Protein AF-A0A5U0UAP7-F1 (afdb_monomer)

Nearest PDB structures (foldseek):
  6tps-assembly1_B  TM=4.942E-01  e=3.749E+00  Saccharomyces cerevisiae
  4ym7-assembly5_EB  TM=3.114E-01  e=3.340E+00  Saccharomyces cerevisiae
  4ym7-assembly4_DB  TM=3.130E-01  e=3.972E+00  Saccharomyces cerevisiae
  5m5w-assembly1_B  TM=3.266E-01  e=6.683E+00  Saccharomyces cerevisiae S288C

Foldseek 3Di:
DCDPPRPDVLQDDQQADFDFQDWDWDDDDPDTDIDTDGAFADADPVHRPRWAFDWFKQFQAAFDFSLVSVVVRVVVVPQAAEDAWEFSQRHDHHGDIDIDRTPVRVQVVQQVSQCVRDVPPPKRGWGWDGARRRYIYIYTDPQVRTPDQCDPRHLNNQVVPAAEDALQQFLDAWDDPDVQKIKTKGTRGRNDTASGKHFYQDAPDPDDDDDPDPVRSRGHPDGAMWGWHDWDFFADPPDPDSSRTIIITMTGHPVDDPPD

Mean predicted aligned error: 8.74 Å

pLDDT: mean 82.27, std 16.02, range [26.44, 96.88]

Structure (mmCIF, N/CA/C/O backbone):
data_AF-A0A5U0UAP7-F1
#
_entry.id   AF-A0A5U0UAP7-F1
#
loop_
_atom_site.group_PDB
_atom_site.id
_atom_site.type_symbol
_atom_site.label_atom_id
_atom_site.label_alt_id
_atom_site.label_comp_id
_atom_site.label_asym_id
_atom_site.label_entity_id
_atom_site.label_seq_id
_atom_site.pdbx_PDB_ins_code
_atom_site.Cartn_x
_atom_site.Cartn_y
_atom_site.Cartn_z
_atom_site.occupancy
_atom_site.B_iso_or_equiv
_atom_site.auth_seq_id
_atom_site.auth_comp_id
_atom_site.auth_asym_id
_atom_site.auth_atom_id
_atom_site.pdbx_PDB_model_num
ATOM 1 N N . SER A 1 1 ? 14.120 -15.904 -26.603 1.00 45.16 1 SER A N 1
ATOM 2 C CA . SER A 1 1 ? 14.428 -15.718 -25.169 1.00 45.16 1 SER A CA 1
ATOM 3 C C . SER A 1 1 ? 13.214 -15.091 -24.496 1.00 45.16 1 SER A C 1
ATOM 5 O O . SER A 1 1 ? 12.578 -14.240 -25.103 1.00 45.16 1 SER A O 1
ATOM 7 N N . LYS A 1 2 ? 12.818 -15.529 -23.291 1.00 42.31 2 LYS A N 1
ATOM 8 C CA . LYS A 1 2 ? 11.756 -14.845 -22.527 1.00 42.31 2 LYS A CA 1
ATOM 9 C C . LYS A 1 2 ? 12.383 -13.571 -21.939 1.00 42.31 2 LYS A C 1
ATOM 11 O O . LYS A 1 2 ? 13.061 -13.661 -20.924 1.00 42.31 2 LYS A O 1
ATOM 16 N N . GLY A 1 3 ? 12.295 -12.444 -22.648 1.00 51.03 3 GLY A N 1
ATOM 17 C CA . GLY A 1 3 ? 12.919 -11.176 -22.244 1.00 51.03 3 GLY A CA 1
ATOM 18 C C . GLY A 1 3 ? 12.456 -10.686 -20.862 1.00 51.03 3 GLY A C 1
ATOM 19 O O . GLY A 1 3 ? 11.341 -10.988 -20.434 1.00 51.03 3 GLY A O 1
ATOM 20 N N . LEU A 1 4 ? 13.316 -9.939 -20.160 1.00 53.19 4 LEU A N 1
ATOM 21 C CA . LEU A 1 4 ? 12.945 -9.133 -18.984 1.00 53.19 4 LEU A CA 1
ATOM 22 C C . LEU A 1 4 ? 11.958 -8.050 -19.452 1.00 53.19 4 LEU A C 1
ATOM 24 O O . LEU A 1 4 ? 12.212 -7.500 -20.526 1.00 53.19 4 LEU A O 1
ATOM 28 N N . PRO A 1 5 ? 10.846 -7.730 -18.758 1.00 51.34 5 PRO A N 1
ATOM 29 C CA . PRO A 1 5 ? 10.372 -8.103 -17.409 1.00 51.34 5 PRO A CA 1
ATOM 30 C C . PRO A 1 5 ? 9.503 -9.380 -17.311 1.00 51.34 5 PRO A C 1
ATOM 32 O O . PRO A 1 5 ? 8.927 -9.680 -16.271 1.00 51.34 5 PRO A O 1
ATOM 35 N N . LEU A 1 6 ? 9.386 -10.176 -18.376 1.00 55.22 6 LEU A N 1
ATOM 36 C CA . LEU A 1 6 ? 8.467 -11.321 -18.423 1.00 55.22 6 LEU A CA 1
ATOM 37 C C . LEU A 1 6 ? 9.142 -12.660 -18.089 1.00 55.22 6 LEU A C 1
ATOM 39 O O . LEU A 1 6 ? 8.554 -13.710 -18.331 1.00 55.22 6 LEU A O 1
ATOM 43 N N . ALA A 1 7 ? 10.361 -12.692 -17.553 1.00 67.19 7 ALA A N 1
ATOM 44 C CA . ALA A 1 7 ? 11.070 -13.952 -17.305 1.00 67.19 7 ALA A CA 1
ATOM 45 C C . ALA A 1 7 ? 10.435 -14.794 -16.177 1.00 67.19 7 ALA A C 1
ATOM 47 O O . ALA A 1 7 ? 10.368 -16.018 -16.305 1.00 67.19 7 ALA A O 1
ATOM 48 N N . LYS A 1 8 ? 9.909 -14.147 -15.126 1.00 81.06 8 LYS A N 1
ATOM 49 C CA . LYS A 1 8 ? 9.274 -14.789 -13.964 1.00 81.06 8 LYS A CA 1
ATOM 50 C C . LYS A 1 8 ? 7.745 -14.682 -14.064 1.00 81.06 8 LYS A C 1
ATOM 52 O O . LYS A 1 8 ? 7.232 -13.569 -13.997 1.00 81.06 8 LYS A O 1
ATOM 57 N N . PRO A 1 9 ? 7.002 -15.792 -14.249 1.00 82.88 9 PRO A N 1
ATOM 58 C CA . PRO A 1 9 ? 5.541 -15.760 -14.362 1.00 82.88 9 PRO A CA 1
ATOM 59 C C . PRO A 1 9 ? 4.845 -15.085 -13.177 1.00 82.88 9 PRO A C 1
ATOM 61 O O . PRO A 1 9 ? 3.881 -14.360 -13.394 1.00 82.88 9 PRO A O 1
ATOM 64 N N . GLU A 1 10 ? 5.385 -15.261 -11.969 1.00 84.62 10 GLU A N 1
ATOM 65 C CA . GLU A 1 10 ? 4.847 -14.697 -10.721 1.00 84.62 10 GLU A CA 1
ATOM 66 C C . GLU A 1 10 ? 4.801 -13.158 -10.718 1.00 84.62 10 GLU A C 1
ATOM 68 O O . GLU A 1 10 ? 3.958 -12.568 -10.056 1.00 84.62 10 GLU A O 1
ATOM 73 N N . GLN A 1 11 ? 5.704 -12.504 -11.461 1.00 87.50 11 GLN A N 1
ATOM 74 C CA . GLN A 1 11 ? 5.853 -11.042 -11.502 1.00 87.50 11 GLN A CA 1
ATOM 75 C C . GLN A 1 11 ? 4.979 -10.376 -12.579 1.00 87.50 11 GLN A C 1
ATOM 77 O O . GLN A 1 11 ? 4.969 -9.149 -12.702 1.00 87.50 11 GLN A O 1
ATOM 82 N N . ARG A 1 12 ? 4.279 -11.176 -13.394 1.00 85.69 12 ARG A N 1
ATOM 83 C CA . ARG A 1 12 ? 3.476 -10.699 -14.525 1.00 85.69 12 ARG A CA 1
ATOM 84 C C . ARG A 1 12 ? 2.062 -10.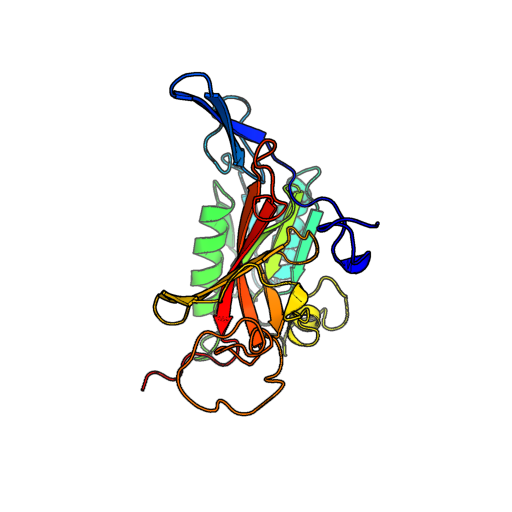343 -14.079 1.00 85.69 12 ARG A C 1
ATOM 86 O O . ARG A 1 12 ? 1.444 -11.075 -13.310 1.00 85.69 12 ARG A O 1
ATOM 93 N N . GLY A 1 13 ? 1.503 -9.297 -14.675 1.00 86.12 13 GLY A N 1
ATOM 94 C CA . GLY A 1 13 ? 0.127 -8.886 -14.423 1.00 86.12 13 GLY A CA 1
ATOM 95 C C . GLY A 1 13 ? -0.117 -7.430 -14.789 1.00 86.12 13 GLY A C 1
ATOM 96 O O . GLY A 1 13 ? 0.738 -6.764 -15.374 1.00 86.12 13 GLY A O 1
ATOM 97 N N . LEU A 1 14 ? -1.308 -6.947 -14.444 1.00 85.88 14 LEU A N 1
ATOM 98 C CA . LEU A 1 14 ? -1.649 -5.535 -14.538 1.00 85.88 14 LEU A CA 1
ATOM 99 C C . LEU A 1 14 ? -0.804 -4.757 -13.523 1.00 85.88 14 LEU A C 1
ATOM 101 O O . LEU A 1 14 ? -0.976 -4.936 -12.321 1.00 85.88 14 LEU A O 1
ATOM 105 N N . VAL A 1 15 ? 0.119 -3.928 -14.013 1.00 82.38 15 VAL A N 1
ATOM 106 C CA . VAL A 1 15 ? 0.976 -3.084 -13.164 1.00 82.38 15 VAL A CA 1
ATOM 107 C C . VAL A 1 15 ? 0.278 -1.787 -12.756 1.00 82.38 15 VAL A C 1
ATOM 109 O O . VAL A 1 15 ? 0.482 -1.306 -11.648 1.00 82.38 15 VAL A O 1
ATOM 112 N N . LEU A 1 16 ? -0.551 -1.225 -13.639 1.00 82.94 16 LEU A N 1
ATOM 113 C CA . LEU A 1 16 ? -1.242 0.038 -13.417 1.00 82.94 16 LEU A CA 1
ATOM 114 C C . LEU A 1 16 ? -2.534 0.085 -14.223 1.00 82.94 16 LEU A C 1
ATOM 116 O O . LEU A 1 16 ? -2.542 -0.205 -15.417 1.00 82.94 16 LEU A O 1
ATOM 120 N N . GLU A 1 17 ? -3.594 0.529 -13.566 1.00 85.62 17 GLU A N 1
ATOM 121 C CA . GLU A 1 17 ? -4.805 1.026 -14.197 1.00 85.62 17 GLU A CA 1
ATOM 122 C C . GLU A 1 17 ? -5.101 2.406 -13.611 1.00 85.62 17 GLU A C 1
ATOM 124 O O . GLU A 1 17 ? -4.889 2.643 -12.419 1.00 85.62 17 GLU A O 1
ATOM 129 N N . GLY A 1 18 ? -5.555 3.330 -14.448 1.00 83.19 18 GLY A N 1
ATOM 130 C CA . GLY A 1 18 ? -5.834 4.689 -14.024 1.00 83.19 18 GLY A CA 1
ATOM 131 C C . GLY A 1 18 ? -6.175 5.599 -15.191 1.00 83.19 18 GLY A C 1
ATOM 132 O O . GLY A 1 18 ? -6.305 5.154 -16.332 1.00 83.19 18 GLY A O 1
ATOM 133 N N . THR A 1 19 ? -6.273 6.887 -14.888 1.00 83.94 19 THR A N 1
ATOM 134 C CA . THR A 1 19 ? -6.582 7.932 -15.862 1.00 83.94 19 THR A CA 1
ATOM 135 C C . THR A 1 19 ? -5.343 8.774 -16.123 1.00 83.94 19 THR A C 1
ATOM 137 O O . THR A 1 19 ? -4.576 9.079 -15.209 1.00 83.94 19 THR A O 1
ATOM 140 N N . ILE A 1 20 ? -5.129 9.156 -17.380 1.00 85.75 20 ILE A N 1
ATOM 141 C CA . ILE A 1 20 ? -4.065 10.094 -17.741 1.00 85.75 20 ILE A CA 1
ATOM 142 C C . ILE A 1 20 ? -4.431 11.460 -17.155 1.00 85.75 20 ILE A C 1
ATOM 144 O O . ILE A 1 20 ? -5.397 12.085 -17.584 1.00 85.75 20 ILE A O 1
ATOM 148 N N . TRP A 1 21 ? -3.660 11.905 -16.167 1.00 82.12 21 TRP A N 1
ATOM 149 C CA . TRP A 1 21 ? -3.822 13.212 -15.540 1.00 82.12 21 TRP A CA 1
ATOM 150 C C . TRP A 1 21 ? -3.211 14.317 -16.398 1.00 82.12 21 TRP A C 1
ATOM 152 O O . TRP A 1 21 ? -3.837 15.349 -16.630 1.00 82.12 21 TRP A O 1
ATOM 162 N N . GLN A 1 22 ? -1.989 14.093 -16.882 1.00 82.69 22 GLN A N 1
ATOM 163 C CA . GLN A 1 22 ? -1.257 15.078 -17.664 1.00 82.69 22 GLN A CA 1
ATOM 164 C C . GLN A 1 22 ? -0.455 14.410 -18.774 1.00 82.69 22 GLN A C 1
ATOM 166 O O . GLN A 1 22 ? 0.108 13.326 -18.606 1.00 82.69 22 GLN A O 1
ATOM 171 N N . VAL A 1 23 ? -0.394 15.106 -19.905 1.00 86.25 23 VAL A N 1
ATOM 172 C CA . VAL A 1 23 ? 0.410 14.744 -21.065 1.00 86.25 23 VAL A CA 1
ATOM 173 C C . VAL A 1 23 ? 1.429 15.853 -21.290 1.00 86.25 23 VAL A C 1
ATOM 175 O O . VAL A 1 23 ? 1.053 17.012 -21.464 1.00 86.25 23 VAL A O 1
ATOM 178 N N . LEU A 1 24 ? 2.715 15.510 -21.273 1.00 87.62 24 LEU A N 1
ATOM 179 C CA . LEU A 1 24 ? 3.807 16.445 -21.529 1.00 87.62 24 LEU A CA 1
ATOM 180 C C . LEU A 1 24 ? 4.538 16.017 -22.801 1.00 87.62 24 LEU A C 1
ATOM 182 O O . LEU A 1 24 ? 5.200 14.983 -22.838 1.00 87.62 24 LEU A O 1
ATOM 186 N N . GLY A 1 25 ? 4.403 16.810 -23.860 1.00 87.00 25 GLY A N 1
ATOM 187 C CA . GLY A 1 25 ? 5.210 16.654 -25.065 1.00 87.00 25 GLY A CA 1
ATOM 188 C C . GLY A 1 25 ? 6.528 17.404 -24.913 1.00 87.00 25 GLY A C 1
ATOM 189 O O . GLY A 1 25 ? 6.525 18.574 -24.534 1.00 87.00 25 GLY A O 1
ATOM 190 N N . ASN A 1 26 ? 7.644 16.753 -25.230 1.00 82.62 26 ASN A N 1
ATOM 191 C CA . ASN A 1 26 ? 8.944 17.403 -25.323 1.00 82.62 26 ASN A CA 1
ATOM 192 C C . ASN A 1 26 ? 9.599 17.092 -26.672 1.00 82.62 26 ASN A C 1
ATOM 194 O O . ASN A 1 26 ? 9.469 15.988 -27.208 1.00 82.62 26 ASN A O 1
ATOM 198 N N . TRP A 1 27 ? 10.313 18.077 -27.207 1.00 84.31 27 TRP A N 1
ATOM 199 C CA . TRP A 1 27 ? 11.049 17.969 -28.457 1.00 84.31 27 TRP A CA 1
ATOM 200 C C . TRP A 1 27 ? 12.484 18.441 -28.236 1.00 84.31 27 TRP A C 1
ATOM 202 O O . TRP A 1 27 ? 12.723 19.609 -27.932 1.00 84.31 27 TRP A O 1
ATOM 212 N N . GLN A 1 28 ? 13.440 17.523 -28.372 1.00 77.12 28 GLN A N 1
ATOM 213 C CA . GLN A 1 28 ? 14.867 17.826 -28.285 1.00 77.12 28 GLN A CA 1
ATOM 214 C C . GLN A 1 28 ? 15.577 17.274 -29.523 1.00 77.12 28 GLN A C 1
ATOM 216 O O . GLN A 1 28 ? 15.708 16.066 -29.706 1.00 77.12 28 GLN A O 1
ATOM 221 N N . GLY A 1 29 ? 16.028 18.168 -30.408 1.00 84.00 29 GLY A N 1
ATOM 222 C CA . GLY A 1 29 ? 16.676 17.783 -31.665 1.00 84.00 29 GLY A CA 1
ATOM 223 C C . GLY A 1 29 ? 15.717 17.044 -32.602 1.00 84.00 29 GLY A C 1
ATOM 224 O O . GLY A 1 29 ? 14.762 17.627 -33.098 1.00 84.00 29 GLY A O 1
ATOM 225 N N . THR A 1 30 ? 15.966 15.765 -32.874 1.00 82.50 30 THR A N 1
ATOM 226 C CA . THR A 1 30 ? 15.066 14.895 -33.660 1.00 82.50 30 THR A CA 1
ATOM 227 C C . THR A 1 30 ? 14.244 13.949 -32.784 1.00 82.50 30 THR A C 1
ATOM 229 O O . THR A 1 30 ? 13.430 13.182 -33.299 1.00 82.50 30 THR A O 1
ATOM 232 N N . GLU A 1 31 ? 14.435 13.995 -31.464 1.00 78.44 31 GLU A N 1
ATOM 233 C CA . GLU A 1 31 ? 13.739 13.134 -30.521 1.00 78.44 31 GLU A CA 1
ATOM 234 C C . GLU A 1 31 ? 12.442 13.795 -30.049 1.00 78.44 31 GLU A C 1
ATOM 236 O O . GLU A 1 31 ? 12.436 14.869 -29.441 1.00 78.44 31 GLU A O 1
ATOM 241 N N . LEU A 1 32 ? 11.328 13.133 -30.356 1.00 81.38 32 LEU A N 1
ATOM 242 C CA . LEU A 1 32 ? 10.002 13.463 -29.852 1.00 81.38 32 LEU A CA 1
ATOM 243 C C . LEU A 1 32 ? 9.673 12.506 -28.708 1.00 81.38 32 LEU A C 1
ATOM 245 O O . LEU A 1 32 ? 9.659 11.286 -28.899 1.00 81.38 32 LEU A O 1
ATOM 249 N N . ARG A 1 33 ? 9.388 13.066 -27.533 1.00 82.38 33 ARG A N 1
ATOM 250 C CA . ARG A 1 33 ? 8.993 12.322 -26.336 1.00 82.38 33 ARG A CA 1
ATOM 251 C C . ARG A 1 33 ? 7.622 12.787 -25.865 1.00 82.38 33 ARG A C 1
ATOM 253 O O . ARG A 1 33 ? 7.323 13.978 -25.871 1.00 82.38 33 ARG A O 1
ATOM 260 N N . LEU A 1 34 ? 6.813 11.826 -25.433 1.00 86.44 34 LEU A N 1
ATOM 261 C CA . LEU A 1 34 ? 5.534 12.061 -24.781 1.00 86.44 34 LEU A CA 1
ATOM 262 C C . LEU A 1 34 ? 5.572 11.411 -23.402 1.00 86.44 34 LEU A C 1
ATOM 264 O O . LEU A 1 34 ? 5.708 10.193 -23.303 1.00 86.44 34 LEU A O 1
ATOM 268 N N . ASP A 1 35 ? 5.449 12.219 -22.359 1.00 86.75 35 ASP A N 1
ATOM 269 C CA . ASP A 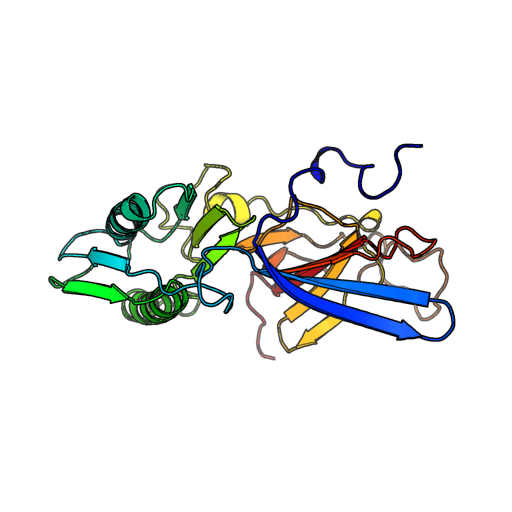1 35 ? 5.319 11.749 -20.988 1.00 86.75 35 ASP A CA 1
ATOM 270 C C . ASP A 1 35 ? 3.851 11.724 -20.586 1.00 86.75 35 ASP A C 1
ATOM 272 O O . ASP A 1 35 ? 3.133 12.717 -20.719 1.00 86.75 35 ASP A O 1
ATOM 276 N N . LEU A 1 36 ? 3.415 10.570 -20.089 1.00 88.25 36 LEU A N 1
ATOM 277 C CA . LEU A 1 36 ? 2.065 10.349 -19.592 1.00 88.25 36 LEU A CA 1
ATOM 278 C C . LEU A 1 36 ? 2.133 10.185 -18.079 1.00 88.25 36 LEU A C 1
ATOM 280 O O . LEU A 1 36 ? 2.714 9.220 -17.583 1.00 88.25 36 LEU A O 1
ATOM 284 N N . ILE A 1 37 ? 1.528 11.117 -17.347 1.00 86.75 37 ILE A N 1
ATOM 285 C CA . ILE A 1 37 ? 1.365 10.985 -15.902 1.00 86.75 37 ILE A CA 1
ATOM 286 C C . ILE A 1 37 ? 0.002 10.354 -15.657 1.00 86.75 37 ILE A C 1
ATOM 288 O O . ILE A 1 37 ? -1.033 10.958 -15.937 1.00 86.75 37 ILE A O 1
ATOM 292 N N . VAL A 1 38 ? 0.008 9.121 -15.162 1.00 85.38 38 VAL A N 1
ATOM 293 C CA . VAL A 1 38 ? -1.203 8.350 -14.874 1.00 85.38 38 VAL A CA 1
ATOM 294 C C . VAL A 1 38 ? -1.487 8.420 -13.382 1.00 85.38 38 VAL A C 1
ATOM 296 O O . VAL A 1 38 ? -0.600 8.168 -12.568 1.00 85.38 38 VAL A O 1
ATOM 299 N N . THR A 1 39 ? -2.725 8.745 -13.029 1.00 81.31 39 THR A N 1
ATOM 300 C CA . THR A 1 39 ? -3.201 8.711 -11.647 1.00 81.31 39 THR A CA 1
ATOM 301 C C . THR A 1 39 ? -4.110 7.504 -11.432 1.00 81.31 39 THR A C 1
ATOM 303 O O . THR A 1 39 ? -4.952 7.186 -12.274 1.00 81.31 39 THR A O 1
ATOM 306 N N . ALA A 1 40 ? -3.911 6.809 -10.316 1.00 78.00 40 ALA A N 1
ATOM 307 C CA . ALA A 1 40 ? -4.676 5.628 -9.936 1.00 78.00 40 ALA A CA 1
ATOM 308 C C . ALA A 1 40 ? -5.785 6.002 -8.940 1.00 78.00 40 ALA A C 1
ATOM 310 O O . ALA A 1 40 ? -5.554 6.774 -8.010 1.00 78.00 40 ALA A O 1
ATOM 311 N N . GLY A 1 41 ? -6.967 5.401 -9.093 1.00 75.31 41 GLY A N 1
ATOM 312 C CA . GLY A 1 41 ? -8.111 5.621 -8.205 1.00 75.31 41 GLY A CA 1
ATOM 313 C C . GLY A 1 41 ? -9.178 6.552 -8.789 1.00 75.31 41 GLY A C 1
ATOM 314 O O . GLY A 1 41 ? -9.182 6.797 -9.995 1.00 75.31 41 GLY A O 1
ATOM 315 N N . PRO A 1 42 ? -10.128 7.026 -7.961 1.00 68.00 42 PRO A N 1
ATOM 316 C CA . PRO A 1 42 ? -11.218 7.873 -8.428 1.00 68.00 42 PRO A CA 1
ATOM 317 C C . PRO A 1 42 ? -10.653 9.184 -8.964 1.00 68.00 42 PRO A C 1
ATOM 319 O O . PRO A 1 42 ? -9.917 9.873 -8.267 1.00 68.00 42 PRO A O 1
ATOM 322 N N . VAL A 1 43 ? -11.004 9.543 -10.191 1.00 69.81 43 VAL A N 1
ATOM 323 C CA . VAL A 1 43 ? -10.732 10.860 -10.777 1.00 69.81 43 VAL A CA 1
ATOM 324 C C . VAL A 1 43 ? -12.051 11.509 -11.143 1.00 69.81 43 VAL A C 1
ATOM 326 O O . VAL A 1 43 ? -13.020 10.815 -11.437 1.00 69.81 43 VAL A O 1
ATOM 329 N N . SER A 1 44 ? -12.116 12.835 -11.058 1.00 63.62 44 SER A N 1
ATOM 330 C CA . SER A 1 44 ? -13.303 13.547 -11.516 1.00 63.62 44 SER A CA 1
ATOM 331 C C . SER A 1 44 ? -13.232 13.672 -13.031 1.00 63.62 44 SER A C 1
ATOM 333 O O . SER A 1 44 ? -12.196 14.059 -13.572 1.00 63.62 44 SER A O 1
ATOM 335 N N . ASP A 1 45 ? -14.353 13.410 -13.701 1.00 60.84 45 ASP A N 1
ATOM 336 C CA . ASP A 1 45 ? -14.497 13.600 -15.149 1.00 60.84 45 ASP A CA 1
ATOM 337 C C . ASP A 1 45 ? -14.316 15.071 -15.568 1.00 60.84 45 ASP A C 1
ATOM 339 O O . ASP A 1 45 ? -14.067 15.370 -16.733 1.00 60.84 45 ASP A O 1
ATOM 343 N N . VAL A 1 46 ? -14.446 16.004 -14.614 1.00 60.91 46 VAL A N 1
ATOM 344 C CA . VAL A 1 46 ? -14.413 17.457 -14.849 1.00 60.91 46 VAL A CA 1
ATOM 345 C C . VAL A 1 46 ? -13.088 18.079 -14.410 1.00 60.91 46 VAL A C 1
ATOM 347 O O . VAL A 1 46 ? -12.655 19.083 -14.972 1.00 60.91 46 VAL A O 1
ATOM 350 N N . ASN A 1 47 ? -12.431 17.500 -13.402 1.00 62.91 47 ASN A N 1
ATOM 351 C CA . ASN A 1 47 ? -11.129 17.957 -12.939 1.00 62.91 47 ASN A CA 1
ATOM 352 C C . ASN A 1 47 ? -10.227 16.750 -12.654 1.00 62.91 47 ASN A C 1
ATOM 354 O O . ASN A 1 47 ? -10.435 16.069 -11.648 1.00 62.91 47 ASN A O 1
ATOM 358 N N . PRO A 1 48 ? -9.197 16.501 -13.477 1.00 57.84 48 PRO A N 1
ATOM 359 C CA . PRO A 1 48 ? -8.366 15.315 -13.350 1.00 57.84 48 PRO A CA 1
ATOM 360 C C . PRO A 1 48 ? -7.388 15.390 -12.163 1.00 57.84 48 PRO A C 1
ATOM 362 O O . PRO A 1 48 ? -6.462 14.584 -12.108 1.00 57.84 48 PRO A O 1
ATOM 365 N N . LEU A 1 49 ? -7.562 16.334 -11.218 1.00 60.78 49 LEU A N 1
ATOM 366 C CA . LEU A 1 49 ? -6.819 16.350 -9.955 1.00 60.78 49 LEU A CA 1
ATOM 367 C C . LEU A 1 49 ? -6.752 14.928 -9.362 1.00 60.78 49 LEU A C 1
ATOM 369 O O . LEU A 1 49 ? -7.772 14.230 -9.326 1.00 60.78 49 LEU A O 1
ATOM 373 N N . PRO A 1 50 ? -5.566 14.480 -8.912 1.00 58.34 50 PRO A N 1
ATOM 374 C CA . PRO A 1 50 ? -5.412 13.146 -8.355 1.00 58.34 50 PRO A CA 1
ATOM 375 C C . PRO A 1 50 ? -6.326 12.978 -7.134 1.00 58.34 50 PRO A C 1
ATOM 377 O O . PRO A 1 50 ? -6.265 13.781 -6.207 1.00 58.34 50 PRO A O 1
ATOM 380 N N . LEU A 1 51 ? -7.142 11.916 -7.159 1.00 63.88 51 LEU A N 1
ATOM 381 C CA . LEU A 1 51 ? -8.210 11.598 -6.203 1.00 63.88 51 LEU A CA 1
ATOM 382 C C . LEU A 1 51 ? -9.368 12.611 -6.216 1.00 63.88 51 LEU A C 1
ATOM 384 O O . LEU A 1 51 ? -9.367 13.611 -5.501 1.00 63.88 51 LEU A O 1
ATOM 388 N N . ALA A 1 52 ? -10.402 12.304 -7.001 1.00 64.25 52 ALA A N 1
ATOM 389 C CA . ALA A 1 52 ? -11.671 13.019 -6.982 1.00 64.25 52 ALA A CA 1
ATOM 390 C C . ALA A 1 52 ? -12.238 13.099 -5.556 1.00 64.25 52 ALA A C 1
ATOM 392 O O . ALA A 1 52 ? -12.041 12.169 -4.764 1.00 64.25 52 ALA A O 1
ATOM 393 N N . PRO A 1 53 ? -13.020 14.143 -5.239 1.00 70.56 53 PRO A N 1
ATOM 394 C CA . PRO A 1 53 ? -13.881 14.111 -4.074 1.00 70.56 53 PRO A CA 1
ATOM 395 C C . PRO A 1 53 ? -14.778 12.873 -4.123 1.00 70.56 53 PRO A C 1
ATOM 397 O O . PRO A 1 53 ? -15.479 12.629 -5.105 1.00 70.56 53 PRO A O 1
ATOM 400 N N . VAL A 1 54 ? -14.742 12.093 -3.051 1.00 77.19 54 VAL A N 1
ATOM 401 C CA . VAL A 1 54 ? -15.599 10.932 -2.849 1.00 77.19 54 VAL A CA 1
ATOM 402 C C . VAL A 1 54 ? -16.272 11.147 -1.509 1.00 77.19 54 VAL A C 1
ATOM 404 O O . VAL A 1 54 ? -15.605 11.155 -0.477 1.00 77.19 54 VAL A O 1
ATOM 407 N N . ASN A 1 55 ? -17.587 11.350 -1.527 1.00 82.38 55 ASN A N 1
ATOM 408 C CA . ASN A 1 55 ? -18.356 11.534 -0.303 1.00 82.38 55 ASN A CA 1
ATOM 409 C C . ASN A 1 55 ? -18.501 10.184 0.402 1.00 82.38 55 ASN A C 1
ATOM 411 O O . ASN A 1 55 ? -19.261 9.319 -0.027 1.00 82.38 55 ASN A O 1
ATOM 415 N N . LEU A 1 56 ? -17.750 10.014 1.483 1.00 88.81 56 LEU A N 1
ATOM 416 C CA . LEU A 1 56 ? -17.688 8.801 2.285 1.00 88.81 56 LEU A CA 1
ATOM 417 C C . LEU A 1 56 ? -18.452 9.032 3.583 1.00 88.81 56 LEU A C 1
ATOM 419 O O . LEU A 1 56 ? -18.121 9.936 4.351 1.00 88.81 56 LEU A O 1
ATOM 423 N N . THR A 1 57 ? -19.461 8.199 3.830 1.00 91.94 57 THR A N 1
ATOM 424 C CA . THR A 1 57 ? -20.172 8.153 5.111 1.00 91.94 57 THR A CA 1
ATOM 425 C C . THR A 1 57 ? -19.829 6.845 5.803 1.00 91.94 57 THR A C 1
ATOM 427 O O . THR A 1 57 ? -20.204 5.776 5.329 1.00 91.94 57 THR A O 1
ATOM 430 N N . VAL A 1 58 ? -19.117 6.926 6.925 1.00 94.12 58 VAL A N 1
ATOM 431 C CA . VAL A 1 58 ? -18.754 5.763 7.740 1.00 94.12 58 VAL A CA 1
ATOM 432 C C . VAL A 1 58 ? -19.708 5.691 8.940 1.00 94.12 58 VAL A C 1
ATOM 434 O O . VAL A 1 58 ? -19.582 6.516 9.854 1.00 94.12 58 VAL A O 1
ATOM 437 N N . PRO A 1 59 ? -20.663 4.740 8.960 1.00 92.94 59 PRO A N 1
ATOM 438 C CA . PRO A 1 59 ? -21.648 4.594 10.034 1.00 92.94 59 PRO A CA 1
ATOM 439 C C . PRO A 1 59 ? -21.034 3.881 11.250 1.00 92.94 59 PRO A C 1
ATOM 441 O O . PRO A 1 59 ? -21.334 2.722 11.545 1.00 92.94 59 PRO A O 1
ATOM 444 N N . TRP A 1 60 ? -20.115 4.550 11.945 1.00 93.50 60 TRP A N 1
ATOM 445 C CA . TRP A 1 60 ? -19.346 3.952 13.034 1.00 93.50 60 TRP A CA 1
ATOM 446 C C . TRP A 1 60 ? -19.993 4.191 14.403 1.00 93.50 60 TRP A C 1
ATOM 448 O O . TRP A 1 60 ? -19.441 4.864 15.265 1.00 93.50 60 TRP A O 1
ATOM 458 N N . ASN A 1 61 ? -21.177 3.618 14.608 1.00 92.62 61 ASN A N 1
ATOM 459 C CA . ASN A 1 61 ? -21.922 3.758 15.863 1.00 92.62 61 ASN A CA 1
ATOM 460 C C . ASN A 1 61 ? -21.273 3.012 17.040 1.00 92.62 61 ASN A C 1
ATOM 462 O O . ASN 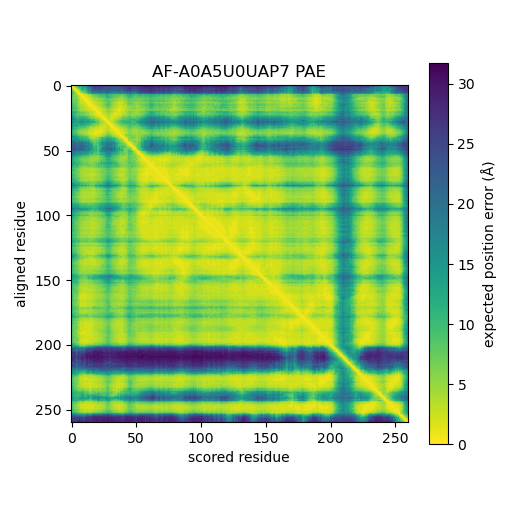A 1 61 ? -20.373 2.179 16.870 1.00 92.62 61 ASN A O 1
ATOM 466 N N . LYS A 1 62 ? -21.762 3.285 18.254 1.00 94.31 62 LYS A N 1
ATOM 467 C CA . LYS A 1 62 ? -21.243 2.690 19.486 1.00 94.31 62 LYS A CA 1
ATOM 468 C C . LYS A 1 62 ? -21.260 1.161 19.422 1.00 94.31 62 LYS A C 1
ATOM 470 O O . LYS A 1 62 ? -22.265 0.544 19.080 1.00 94.31 62 LYS A O 1
ATOM 475 N N . GLY A 1 63 ? -20.145 0.540 19.798 1.00 93.31 63 GLY A N 1
ATOM 476 C CA . GLY A 1 63 ? -19.988 -0.917 19.829 1.00 93.31 63 GLY A CA 1
ATOM 477 C C . GLY A 1 63 ? -19.735 -1.562 18.463 1.00 93.31 63 GLY A C 1
ATOM 478 O O . GLY A 1 63 ? -19.446 -2.757 18.407 1.00 93.31 63 GLY A O 1
ATOM 479 N N . VAL A 1 64 ? -19.787 -0.802 17.365 1.00 93.75 64 VAL A N 1
ATOM 480 C CA . VAL A 1 64 ? -19.488 -1.311 16.023 1.00 93.75 64 VAL A CA 1
ATOM 481 C C . VAL A 1 64 ? -17.973 -1.337 15.810 1.00 93.75 64 VAL A C 1
ATOM 483 O O . VAL A 1 64 ? -17.263 -0.373 16.107 1.00 93.75 64 VAL A O 1
ATOM 486 N N . LYS A 1 65 ? -17.460 -2.448 15.272 1.00 95.12 65 LYS A N 1
ATOM 487 C CA . LYS A 1 65 ? -16.065 -2.549 14.823 1.00 95.12 65 LYS A CA 1
ATOM 488 C C . LYS A 1 65 ? -15.837 -1.658 13.603 1.00 95.12 65 LYS A C 1
ATOM 490 O O . LYS A 1 65 ? -16.648 -1.662 12.676 1.00 95.12 65 LYS A O 1
ATOM 495 N N . LEU A 1 66 ? -14.700 -0.969 13.548 1.00 95.88 66 LEU A N 1
ATOM 496 C CA . LEU A 1 66 ? -14.340 -0.112 12.416 1.00 95.88 66 LEU A CA 1
ATOM 497 C C . LEU A 1 66 ? -14.322 -0.889 11.092 1.00 95.88 66 LEU A C 1
ATOM 499 O O . LEU A 1 66 ? -14.747 -0.364 10.067 1.00 95.88 66 LEU A O 1
ATOM 503 N N . SER A 1 67 ? -13.901 -2.157 11.112 1.00 95.06 67 SER A N 1
ATOM 504 C CA . SER A 1 67 ? -13.877 -3.022 9.925 1.00 95.06 67 SER A CA 1
ATOM 505 C C . SER A 1 67 ? -15.263 -3.198 9.294 1.00 95.06 67 SER A C 1
ATOM 507 O O . SER A 1 67 ? -15.402 -3.146 8.070 1.00 95.06 67 SER A O 1
ATOM 509 N N . VAL A 1 68 ? -16.302 -3.331 10.123 1.00 94.50 68 VAL A N 1
ATOM 510 C CA . VAL A 1 68 ? -17.701 -3.433 9.686 1.00 94.50 68 VAL A CA 1
ATOM 511 C C . VAL A 1 68 ? -18.179 -2.103 9.108 1.00 94.50 68 VAL A C 1
ATOM 513 O O . VAL A 1 68 ? -18.739 -2.080 8.013 1.00 94.50 68 VAL A O 1
ATOM 516 N N . ALA A 1 69 ? -17.906 -0.992 9.798 1.00 94.94 69 ALA A N 1
ATOM 517 C CA . ALA A 1 69 ? -18.314 0.339 9.351 1.00 94.94 69 ALA A CA 1
ATOM 518 C C . ALA A 1 69 ? -17.662 0.732 8.010 1.00 94.94 69 ALA A C 1
ATOM 520 O O . ALA A 1 69 ? -18.324 1.272 7.125 1.00 94.94 69 ALA A O 1
ATOM 521 N N . LEU A 1 70 ? -16.378 0.411 7.817 1.00 95.12 70 LEU A N 1
ATOM 522 C CA . LEU A 1 70 ? -15.674 0.644 6.551 1.00 95.12 70 LEU A CA 1
ATOM 523 C C . LEU A 1 70 ? -16.180 -0.251 5.426 1.00 95.12 70 LEU A C 1
ATOM 525 O O . LEU A 1 70 ? -16.310 0.213 4.299 1.00 95.12 70 LEU A O 1
ATOM 529 N N . THR A 1 71 ? -16.510 -1.507 5.727 1.00 93.38 71 THR A N 1
ATOM 530 C CA . THR A 1 71 ? -17.121 -2.410 4.744 1.00 93.38 71 THR A CA 1
ATOM 531 C C . THR A 1 71 ? -18.436 -1.829 4.224 1.00 93.38 71 THR A C 1
ATOM 533 O O . THR A 1 71 ? -18.649 -1.792 3.017 1.00 93.38 71 THR A O 1
ATOM 536 N N . GLN A 1 72 ? -19.284 -1.306 5.114 1.00 92.69 72 GLN A N 1
ATOM 537 C CA . GLN A 1 72 ? -20.534 -0.643 4.729 1.00 92.69 72 GLN A CA 1
ATOM 538 C C . GLN A 1 72 ? -20.289 0.643 3.926 1.00 92.69 72 GLN A C 1
ATOM 540 O O . GLN A 1 72 ? -20.963 0.871 2.927 1.00 92.69 72 GLN A O 1
ATOM 545 N N . CYS A 1 73 ? -19.300 1.453 4.319 1.00 92.12 73 CYS A N 1
ATOM 546 C CA . CYS A 1 73 ? -18.912 2.662 3.589 1.00 92.12 73 CYS A CA 1
ATOM 547 C C . CYS A 1 73 ? -18.438 2.347 2.160 1.00 92.12 73 CYS A C 1
ATOM 549 O O . CYS A 1 73 ? -18.900 2.949 1.198 1.00 92.12 73 CYS A O 1
ATOM 551 N N . PHE A 1 74 ? -17.541 1.376 1.979 1.00 91.31 74 PHE A N 1
ATOM 552 C CA . PHE A 1 74 ? -16.981 1.088 0.656 1.00 91.31 74 PHE A CA 1
ATOM 553 C C . PHE A 1 74 ? -17.939 0.340 -0.270 1.00 91.31 74 PHE A C 1
ATOM 555 O O . PHE A 1 74 ? -17.814 0.467 -1.485 1.00 91.31 74 PHE A O 1
ATOM 562 N N . GLN A 1 75 ? -18.940 -0.364 0.265 1.00 89.06 75 GLN A N 1
ATOM 563 C CA . GLN A 1 75 ? -20.020 -0.938 -0.546 1.00 89.06 75 GLN A CA 1
ATOM 564 C C . GLN A 1 75 ? -20.798 0.121 -1.341 1.00 89.06 75 GLN A C 1
ATOM 566 O O . GLN A 1 75 ? -21.377 -0.211 -2.373 1.00 89.06 75 GLN A O 1
ATOM 571 N N . THR A 1 76 ? -20.790 1.391 -0.918 1.00 85.38 76 THR A N 1
ATOM 572 C CA . THR A 1 76 ? -21.459 2.474 -1.655 1.00 85.38 76 THR A CA 1
ATOM 573 C C . THR A 1 76 ? -20.601 3.079 -2.769 1.00 85.38 76 THR A C 1
ATOM 575 O O . THR A 1 76 ? -21.088 3.941 -3.493 1.00 85.38 76 THR A O 1
ATOM 578 N N . LEU A 1 77 ? -19.336 2.663 -2.924 1.00 81.12 77 LEU A N 1
ATOM 579 C CA . LEU A 1 77 ? -18.398 3.230 -3.904 1.00 81.12 77 LEU A CA 1
ATOM 580 C C . LEU A 1 77 ? -18.487 2.625 -5.311 1.00 81.12 77 LEU A C 1
ATOM 582 O O . LEU A 1 77 ? -17.707 3.002 -6.182 1.00 81.12 77 LEU A O 1
ATOM 586 N N . GLY A 1 78 ? -19.438 1.727 -5.567 1.00 78.69 78 GLY A N 1
ATOM 587 C CA . GLY A 1 78 ? -19.613 1.106 -6.882 1.00 78.69 78 GLY A CA 1
ATOM 588 C C . GLY A 1 78 ? -18.560 0.030 -7.165 1.00 78.69 78 GLY A C 1
ATOM 589 O O . GLY A 1 78 ? -18.322 -0.836 -6.328 1.00 78.69 78 GLY A O 1
ATOM 590 N N . ASP A 1 79 ? -17.928 0.079 -8.342 1.00 83.12 79 ASP A N 1
ATOM 591 C CA . ASP A 1 79 ? -17.092 -1.002 -8.902 1.00 83.12 79 ASP A CA 1
ATOM 592 C C . ASP A 1 79 ? -15.699 -1.175 -8.254 1.00 83.12 79 ASP A C 1
ATOM 594 O O . ASP A 1 79 ? -14.867 -1.953 -8.742 1.00 83.12 79 ASP A O 1
ATOM 598 N N . TYR A 1 80 ? -15.414 -0.476 -7.152 1.00 85.94 80 TYR A N 1
ATOM 599 C CA . TYR A 1 80 ? -14.165 -0.655 -6.413 1.00 85.94 80 TYR A CA 1
ATOM 600 C C . TYR A 1 80 ? -14.179 -1.951 -5.606 1.00 85.94 80 TYR A C 1
ATOM 602 O O . TYR A 1 80 ? -15.110 -2.264 -4.864 1.00 85.94 80 TYR A O 1
ATOM 610 N N . ARG A 1 81 ? -13.078 -2.695 -5.692 1.00 89.38 81 ARG A N 1
ATOM 611 C CA . ARG A 1 81 ? -12.806 -3.810 -4.784 1.00 89.38 81 ARG A CA 1
ATOM 612 C C . ARG A 1 81 ? -12.222 -3.246 -3.501 1.00 89.38 81 ARG A C 1
ATOM 614 O O . ARG A 1 81 ? -11.478 -2.273 -3.544 1.00 89.38 81 ARG A O 1
ATOM 621 N N . PHE A 1 82 ? -12.496 -3.874 -2.367 1.00 90.50 82 PHE A N 1
ATOM 622 C CA . PHE A 1 82 ? -11.896 -3.461 -1.105 1.00 90.50 82 PHE A CA 1
ATOM 623 C C . PHE A 1 82 ? -11.405 -4.652 -0.283 1.00 90.50 82 PHE A C 1
ATOM 625 O O . PHE A 1 82 ? -11.948 -5.756 -0.362 1.00 90.50 82 PHE A O 1
ATOM 632 N N . SER A 1 83 ? -10.354 -4.411 0.496 1.00 91.81 83 SER A N 1
ATOM 633 C CA . SER A 1 83 ? -9.803 -5.329 1.492 1.00 91.81 83 SER A CA 1
ATOM 634 C C . SER A 1 83 ? -9.612 -4.558 2.790 1.00 91.81 83 SER A C 1
ATOM 636 O O . SER A 1 83 ? -8.875 -3.574 2.817 1.00 91.81 83 SER A O 1
ATOM 638 N N . VAL A 1 84 ? -10.292 -4.981 3.856 1.00 94.44 84 VAL A N 1
ATOM 639 C CA . VAL A 1 84 ? -10.232 -4.330 5.169 1.00 94.44 84 VAL A CA 1
ATOM 640 C C . VAL A 1 84 ? -9.622 -5.313 6.164 1.00 94.44 84 VAL A C 1
ATOM 642 O O . VAL A 1 84 ? -10.268 -6.271 6.576 1.00 94.44 84 VAL A O 1
ATOM 645 N N . SER A 1 85 ? -8.363 -5.082 6.531 1.00 95.12 85 SER A N 1
ATOM 646 C CA . SER A 1 85 ? -7.563 -5.937 7.413 1.00 95.12 85 SER A CA 1
ATOM 647 C C . SER A 1 85 ? -6.983 -5.111 8.559 1.00 95.12 85 SER A C 1
ATOM 649 O O . SER A 1 85 ? -5.806 -4.758 8.547 1.00 95.12 85 SER A O 1
ATOM 651 N N . ILE A 1 86 ? -7.829 -4.792 9.533 1.00 96.19 86 ILE A N 1
ATOM 652 C CA . ILE A 1 86 ? -7.508 -3.942 10.687 1.00 96.19 86 ILE A CA 1
ATOM 653 C C . ILE A 1 86 ? -7.902 -4.624 12.001 1.00 96.19 86 ILE A C 1
ATOM 655 O O . ILE A 1 86 ? -8.626 -5.623 12.002 1.00 96.19 86 ILE A O 1
ATOM 659 N N . SER A 1 87 ? -7.426 -4.074 13.112 1.00 96.56 87 SER A N 1
ATOM 660 C CA . SER A 1 87 ? -7.647 -4.573 14.465 1.00 96.56 87 SER A CA 1
ATOM 661 C C . SER A 1 87 ? -9.114 -4.585 14.885 1.00 96.56 87 SER A C 1
ATOM 663 O O . SER A 1 87 ? -9.824 -3.581 14.787 1.00 96.56 87 SER A O 1
ATOM 665 N N . ASP A 1 88 ? -9.535 -5.693 15.493 1.00 96.12 88 ASP A N 1
ATOM 666 C CA . ASP A 1 88 ? -10.826 -5.820 16.170 1.00 96.12 88 ASP A CA 1
ATOM 667 C C . ASP A 1 88 ? -10.936 -4.955 17.437 1.00 96.12 88 ASP A C 1
ATOM 669 O O . ASP A 1 88 ? -12.040 -4.776 17.954 1.00 96.12 88 ASP A O 1
ATOM 673 N N . ARG A 1 89 ? -9.823 -4.388 17.931 1.00 96.19 89 ARG A N 1
ATOM 674 C CA . ARG A 1 89 ? -9.826 -3.438 19.058 1.00 96.19 89 ARG A CA 1
ATOM 675 C C . ARG A 1 89 ? -10.378 -2.065 18.674 1.00 96.19 89 ARG A C 1
ATOM 677 O O . ARG A 1 89 ? -10.723 -1.279 19.554 1.00 96.19 89 ARG A O 1
ATOM 684 N N . LEU A 1 90 ? -10.470 -1.763 17.379 1.00 96.62 90 LEU A N 1
ATOM 685 C CA . LEU A 1 90 ? -11.007 -0.501 16.877 1.00 96.62 90 LEU A CA 1
ATOM 686 C C . LEU A 1 90 ? -12.535 -0.526 16.928 1.00 96.62 90 LEU A C 1
ATOM 688 O O . LEU A 1 90 ? -13.215 -0.772 15.931 1.00 96.62 90 LEU A O 1
ATOM 692 N N . VAL A 1 91 ? -13.072 -0.260 18.115 1.00 95.25 91 VAL A N 1
ATOM 693 C CA . VAL A 1 91 ? -14.509 -0.199 18.398 1.00 95.25 91 VAL A CA 1
ATOM 694 C C . VAL A 1 91 ? -14.853 1.191 18.910 1.00 95.25 91 VAL A C 1
ATOM 696 O O . VAL A 1 91 ? -14.176 1.705 19.800 1.00 95.25 91 VAL A O 1
ATOM 699 N N . ASN A 1 92 ? -15.906 1.803 18.365 1.00 90.00 92 ASN A N 1
ATOM 700 C CA . ASN A 1 92 ? -16.322 3.121 18.831 1.00 90.00 92 ASN A CA 1
ATOM 701 C C . ASN A 1 92 ? -17.052 3.020 20.179 1.00 90.00 92 ASN A C 1
ATOM 703 O O . ASN A 1 92 ? -17.851 2.108 20.402 1.00 90.00 92 ASN A O 1
ATOM 707 N N . ASN A 1 93 ? -16.802 3.962 21.086 1.00 91.31 93 ASN A N 1
ATOM 708 C CA . ASN A 1 93 ? -17.434 4.022 22.408 1.00 91.31 93 ASN A CA 1
ATOM 709 C C . ASN A 1 93 ? -18.601 5.023 22.489 1.00 91.31 93 ASN A C 1
ATOM 711 O O . ASN A 1 93 ? -19.306 5.050 23.502 1.00 91.31 93 ASN A O 1
ATOM 715 N N . TYR A 1 94 ? -18.838 5.796 21.430 1.00 90.44 94 TYR A N 1
ATOM 716 C CA . TYR A 1 94 ? -19.967 6.715 21.280 1.00 90.44 94 TYR A CA 1
ATOM 717 C C . TYR A 1 94 ? -20.619 6.553 19.905 1.00 90.44 94 TYR A C 1
ATOM 719 O O . TYR A 1 94 ? -20.051 5.936 19.008 1.00 90.44 94 TYR A O 1
ATOM 727 N N . ASP A 1 95 ? -21.825 7.089 19.747 1.00 89.31 95 ASP A N 1
ATOM 728 C CA . ASP A 1 95 ? -22.481 7.142 18.445 1.00 89.31 95 ASP A CA 1
ATOM 729 C C . ASP A 1 95 ? -21.908 8.306 17.643 1.00 89.31 95 ASP A C 1
ATOM 731 O O . ASP A 1 95 ? -21.999 9.468 18.050 1.00 89.31 95 ASP A O 1
ATOM 735 N N . SER A 1 96 ? -21.286 8.000 16.508 1.00 81.81 96 SER A N 1
ATOM 736 C CA . SER A 1 96 ? -20.872 9.016 15.552 1.00 81.81 96 SER A CA 1
ATOM 737 C C . SER A 1 96 ? -20.879 8.488 14.127 1.00 81.81 96 SER A C 1
ATOM 739 O O . SER A 1 96 ? -20.472 7.366 13.833 1.00 81.81 96 SER A O 1
ATOM 741 N N . ASN A 1 97 ? -21.306 9.363 13.223 1.00 82.75 97 ASN A N 1
ATOM 742 C CA . ASN A 1 97 ? -21.107 9.178 11.797 1.00 82.75 97 ASN A CA 1
ATOM 743 C C . ASN A 1 97 ? -19.901 10.011 11.379 1.00 82.75 97 ASN A C 1
ATOM 745 O O . ASN A 1 97 ? -19.802 11.192 11.723 1.00 82.75 97 ASN A O 1
ATOM 749 N N . MET A 1 98 ? -18.984 9.401 10.635 1.00 89.81 98 MET A N 1
ATOM 750 C CA . MET A 1 98 ? -17.859 10.116 10.048 1.00 89.81 98 MET A CA 1
ATOM 751 C C . MET A 1 98 ? -18.177 10.436 8.595 1.00 89.81 98 MET A C 1
ATOM 753 O O . MET A 1 98 ? -18.461 9.537 7.807 1.00 89.81 98 MET A O 1
ATOM 757 N N . PHE A 1 99 ? -18.100 11.718 8.258 1.00 91.38 99 PHE A N 1
ATOM 758 C CA . PHE A 1 99 ? -18.244 12.211 6.896 1.00 91.38 99 PHE A CA 1
ATOM 759 C C . PHE A 1 99 ? -16.883 12.690 6.408 1.00 91.38 99 PHE A C 1
ATOM 761 O O . PHE A 1 99 ? -16.227 13.487 7.085 1.00 91.38 99 PHE A O 1
ATOM 768 N N . CYS A 1 100 ? -16.453 12.185 5.258 1.00 90.56 100 CYS A N 1
ATOM 769 C CA . CYS A 1 100 ? -15.212 12.590 4.609 1.00 90.56 100 CYS A CA 1
ATOM 770 C C . CYS A 1 100 ? -15.494 12.911 3.144 1.00 90.56 100 CYS A C 1
ATOM 772 O O . CYS A 1 100 ? -16.201 12.161 2.474 1.00 90.56 100 CYS A O 1
ATOM 774 N N . GLY A 1 101 ? -14.936 14.013 2.649 1.00 86.81 101 GLY A N 1
ATOM 775 C CA . GLY A 1 101 ? -15.061 14.424 1.250 1.00 86.81 101 GLY A CA 1
ATOM 776 C C . GLY A 1 101 ? -14.064 13.733 0.318 1.00 86.81 101 GLY A C 1
ATOM 777 O O . GLY A 1 101 ? -14.138 13.911 -0.896 1.00 86.81 101 GLY A O 1
ATOM 778 N N . SER A 1 102 ? -13.107 12.970 0.854 1.00 86.38 102 SER A N 1
ATOM 779 C CA . SER A 1 102 ? -12.139 12.203 0.068 1.00 86.38 102 SER A CA 1
ATOM 780 C C . SER A 1 102 ? -11.579 11.004 0.838 1.00 86.38 102 SER A C 1
ATOM 782 O O . SER A 1 102 ? -11.626 10.948 2.071 1.00 86.38 102 SER A O 1
ATOM 784 N N . LEU A 1 103 ? -10.977 10.058 0.105 1.00 86.94 103 LEU A N 1
ATOM 785 C CA . LEU A 1 103 ? -10.216 8.951 0.700 1.00 86.94 103 LEU A CA 1
ATOM 786 C C . LEU A 1 103 ? -9.019 9.445 1.522 1.00 86.94 103 LEU A C 1
ATOM 788 O O . LEU A 1 103 ? -8.687 8.832 2.533 1.00 86.94 103 LEU A O 1
ATOM 792 N N . GLN A 1 104 ? -8.390 10.554 1.120 1.00 88.19 104 GLN A N 1
ATOM 793 C CA . GLN A 1 104 ? -7.274 11.144 1.858 1.00 88.19 104 GLN A CA 1
ATOM 794 C C . GLN A 1 104 ? -7.732 11.682 3.216 1.00 88.19 104 GLN A C 1
ATOM 796 O O . GLN A 1 104 ? -7.096 11.401 4.230 1.00 88.19 104 GLN A O 1
ATOM 801 N N . GLU A 1 105 ? -8.855 12.407 3.252 1.00 90.88 105 GLU A N 1
ATOM 802 C CA . GLU A 1 105 ? -9.422 12.893 4.511 1.00 90.88 105 GLU A CA 1
ATOM 803 C C . GLU A 1 105 ? -9.789 11.724 5.431 1.00 90.88 105 GLU A C 1
ATOM 805 O O . GLU A 1 105 ? -9.461 11.748 6.621 1.00 90.88 105 GLU A O 1
ATOM 810 N N . LEU A 1 106 ? -10.406 10.675 4.874 1.00 92.88 106 LEU A N 1
ATOM 811 C CA . LEU A 1 106 ? -10.712 9.459 5.620 1.00 92.88 106 LEU A CA 1
ATOM 812 C C . LEU A 1 106 ? -9.434 8.826 6.189 1.00 92.88 106 LEU A C 1
ATOM 814 O O . LEU A 1 106 ? -9.383 8.542 7.383 1.00 92.88 106 LEU A O 1
ATOM 818 N N . ALA A 1 107 ? -8.389 8.653 5.378 1.00 93.44 107 ALA A N 1
ATOM 819 C CA . ALA A 1 107 ? -7.124 8.060 5.808 1.00 93.44 107 ALA A CA 1
ATOM 820 C C . ALA A 1 107 ? -6.486 8.846 6.964 1.00 93.44 107 ALA A C 1
ATOM 822 O O . ALA A 1 107 ? -6.118 8.256 7.980 1.00 93.44 107 ALA A O 1
ATOM 823 N N . THR A 1 108 ? -6.414 10.177 6.856 1.00 94.44 108 THR A N 1
ATOM 824 C CA . THR A 1 108 ? -5.876 11.033 7.922 1.00 94.44 108 THR A CA 1
ATOM 825 C C . THR A 1 108 ? -6.695 10.908 9.206 1.00 94.44 108 THR A C 1
ATOM 827 O O . THR A 1 108 ? -6.123 10.688 10.276 1.00 94.44 108 THR A O 1
ATOM 830 N N . ARG A 1 109 ? -8.031 10.985 9.119 1.00 94.62 109 ARG A N 1
ATOM 831 C CA . ARG A 1 109 ? -8.904 10.868 10.297 1.00 94.62 109 ARG A CA 1
ATOM 832 C C . ARG A 1 109 ? -8.805 9.495 10.954 1.00 94.62 109 ARG A C 1
ATOM 834 O O . ARG A 1 109 ? -8.680 9.427 12.175 1.00 94.62 109 ARG A O 1
ATOM 841 N N . LEU A 1 110 ? -8.832 8.411 10.176 1.00 95.75 110 LEU A N 1
ATOM 842 C CA . LEU A 1 110 ? -8.710 7.053 10.709 1.00 95.75 110 LEU A CA 1
ATOM 843 C C . LEU A 1 110 ? -7.343 6.810 11.344 1.00 95.75 110 LEU A C 1
ATOM 845 O O . LEU A 1 110 ? -7.281 6.194 12.410 1.00 95.75 110 LEU A O 1
ATOM 849 N N . ASN A 1 111 ? -6.257 7.313 10.754 1.00 96.75 111 ASN A N 1
ATOM 850 C CA . ASN A 1 111 ? -4.931 7.182 11.352 1.00 96.75 111 ASN A CA 1
ATOM 851 C C . ASN A 1 111 ? -4.885 7.846 12.737 1.00 96.75 111 ASN A C 1
ATOM 853 O O . ASN A 1 111 ? -4.487 7.211 13.713 1.00 96.75 111 ASN A O 1
ATOM 857 N N . SER A 1 112 ? -5.377 9.085 12.852 1.00 95.50 112 SER A N 1
ATOM 858 C CA . SER A 1 112 ? -5.426 9.805 14.129 1.00 95.50 112 SER A CA 1
ATOM 859 C C . SER A 1 112 ? -6.362 9.149 15.150 1.00 95.50 112 SER A C 1
ATOM 861 O O . SER A 1 112 ? -5.975 8.946 16.301 1.00 95.50 112 SER A O 1
ATOM 863 N N . LEU A 1 113 ? -7.581 8.780 14.745 1.00 94.44 113 LEU A N 1
ATOM 864 C CA . LEU A 1 113 ? -8.566 8.167 15.642 1.00 94.44 113 LEU A CA 1
ATOM 865 C C . LEU A 1 113 ? -8.109 6.800 16.133 1.00 94.44 113 LEU A C 1
ATOM 867 O O . LEU A 1 113 ? -8.193 6.517 17.325 1.00 94.44 113 LEU A O 1
ATOM 871 N N . SER A 1 114 ? -7.575 5.966 15.246 1.00 96.56 114 SER A N 1
ATOM 872 C CA . SER A 1 114 ? -7.106 4.640 15.635 1.00 96.56 114 SER A CA 1
ATOM 873 C C . SER A 1 114 ? -5.969 4.707 16.657 1.00 96.56 114 SER A C 1
ATOM 875 O O . SER A 1 114 ? -5.998 3.953 17.624 1.00 96.56 114 SER A O 1
ATOM 877 N N . LYS A 1 115 ? -5.039 5.663 16.524 1.00 96.19 115 LYS A N 1
ATOM 878 C CA . LYS A 1 115 ? -3.988 5.934 17.525 1.00 96.19 115 LYS A CA 1
ATOM 879 C C . LYS A 1 115 ? -4.523 6.474 18.853 1.00 96.19 115 LYS A C 1
ATOM 881 O O . LYS A 1 115 ? -3.888 6.317 19.890 1.00 96.19 115 LYS A O 1
ATOM 886 N N . SER A 1 116 ? -5.690 7.120 18.848 1.00 94.38 116 SE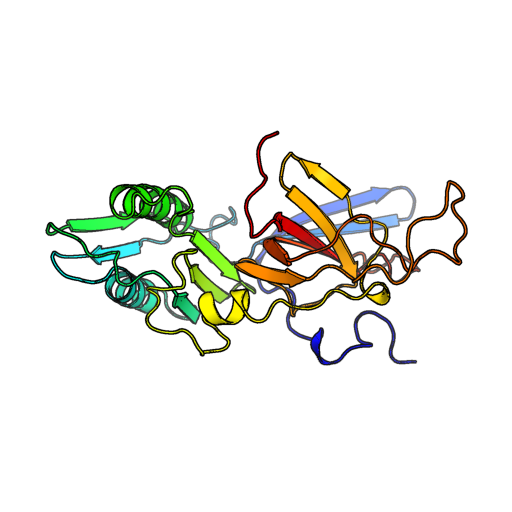R A N 1
ATOM 887 C CA . SER A 1 116 ? -6.342 7.555 20.091 1.00 94.38 116 SER A CA 1
ATOM 888 C C . SER A 1 116 ? -6.965 6.388 20.872 1.00 94.38 116 SER A C 1
ATOM 890 O O . SER A 1 116 ? -7.050 6.452 22.101 1.00 94.38 116 SER A O 1
ATOM 892 N N . ILE A 1 117 ? -7.353 5.319 20.164 1.00 95.31 117 ILE A N 1
ATOM 893 C CA . ILE A 1 117 ? -7.969 4.106 20.719 1.00 95.31 117 ILE A CA 1
ATOM 894 C C . ILE A 1 117 ? -6.891 3.098 21.134 1.00 95.31 117 ILE A C 1
ATOM 896 O O . ILE A 1 117 ? -6.871 2.652 22.280 1.00 95.31 117 ILE A O 1
ATOM 900 N N . ILE A 1 118 ? -5.977 2.759 20.222 1.00 96.25 118 ILE A N 1
ATOM 901 C CA . ILE A 1 118 ? -4.856 1.850 20.465 1.00 96.25 118 ILE A CA 1
ATOM 902 C C . ILE A 1 118 ? -3.618 2.691 20.775 1.00 96.25 118 ILE A C 1
ATOM 904 O O . ILE A 1 118 ? -3.044 3.318 19.889 1.00 96.25 118 ILE A O 1
ATOM 908 N N . LYS A 1 119 ? -3.210 2.690 22.047 1.00 94.69 119 LYS A N 1
ATOM 909 C CA . LYS A 1 119 ? -2.106 3.515 22.572 1.00 94.69 119 LYS A CA 1
ATOM 910 C C . LYS A 1 119 ? -0.773 2.770 22.676 1.00 94.69 119 LYS A C 1
ATOM 912 O O . LYS A 1 119 ? 0.151 3.252 23.328 1.00 94.69 119 LYS A O 1
ATOM 917 N N . ASP A 1 120 ? -0.685 1.591 22.073 1.00 94.12 120 ASP A N 1
ATOM 918 C CA . ASP A 1 120 ? 0.533 0.787 22.076 1.00 94.12 120 ASP A CA 1
ATOM 919 C C . ASP A 1 120 ? 1.641 1.545 21.331 1.00 94.12 120 ASP A C 1
ATOM 921 O O . ASP A 1 120 ? 1.411 2.088 20.250 1.00 94.12 120 ASP A O 1
ATOM 925 N N . SER A 1 121 ? 2.860 1.565 21.879 1.00 87.81 121 SER A N 1
ATOM 926 C CA . SER A 1 121 ? 3.966 2.392 21.361 1.00 87.81 121 SER A CA 1
ATOM 927 C C . SER A 1 121 ? 4.338 2.103 19.906 1.00 87.81 121 SER A C 1
ATOM 929 O O . SER A 1 121 ? 4.866 2.973 19.220 1.00 87.81 121 SER A O 1
ATOM 931 N N . ASN A 1 122 ? 4.073 0.881 19.442 1.00 88.56 122 ASN A N 1
ATOM 932 C CA . ASN A 1 122 ? 4.460 0.410 18.116 1.00 88.56 122 ASN A CA 1
ATOM 933 C C . ASN A 1 122 ? 3.295 0.428 17.120 1.00 88.56 122 ASN A C 1
ATOM 935 O O . ASN A 1 122 ? 3.472 -0.024 15.994 1.00 88.56 122 ASN A O 1
ATOM 939 N N . TYR A 1 123 ? 2.112 0.911 17.504 1.00 94.12 123 TYR A N 1
ATOM 940 C CA . TYR A 1 123 ? 0.954 0.949 16.616 1.00 94.12 123 TYR A CA 1
ATOM 941 C C . TYR A 1 123 ? 1.052 2.115 15.616 1.00 94.12 123 TYR A C 1
ATOM 943 O O . TYR A 1 123 ? 1.100 3.285 16.002 1.00 94.12 123 TYR A O 1
ATOM 951 N N . SER A 1 124 ? 1.079 1.814 14.312 1.00 91.75 124 SER A N 1
ATOM 952 C CA . SER A 1 124 ? 1.278 2.813 13.245 1.00 91.75 124 SER A CA 1
ATOM 953 C C . SER A 1 124 ? 0.002 3.565 12.859 1.00 91.75 124 SER A C 1
ATOM 955 O O . SER A 1 124 ? 0.071 4.612 12.201 1.00 91.75 124 SER A O 1
ATOM 957 N N . GLY A 1 125 ? -1.154 3.107 13.345 1.00 95.25 125 GLY A N 1
ATOM 958 C CA . GLY A 1 125 ? -2.463 3.608 12.944 1.00 95.25 125 GLY A CA 1
ATOM 959 C C . GLY A 1 125 ? -3.006 2.895 11.709 1.00 95.25 125 GLY A C 1
ATOM 960 O O . GLY A 1 125 ? -2.300 2.162 11.024 1.00 95.25 125 GLY A O 1
ATOM 961 N N . VAL A 1 126 ? -4.284 3.134 11.425 1.00 96.88 126 VAL A N 1
ATOM 962 C CA . VAL A 1 126 ? -4.924 2.669 10.192 1.00 96.88 126 VAL A CA 1
ATOM 963 C C . VAL A 1 126 ? -4.376 3.449 8.999 1.00 96.88 126 VAL A C 1
ATOM 965 O O . VAL A 1 126 ? -4.257 4.676 9.046 1.00 96.88 126 VAL A O 1
ATOM 968 N N . GLU A 1 127 ? -4.086 2.727 7.926 1.00 95.12 127 GLU A N 1
ATOM 969 C CA . GLU A 1 127 ? -3.615 3.234 6.643 1.00 95.12 127 GLU A CA 1
ATOM 970 C C . GLU A 1 127 ? -4.572 2.802 5.526 1.00 95.12 127 GLU A C 1
ATOM 972 O O . GLU A 1 127 ? -5.202 1.742 5.594 1.00 95.12 127 GLU A O 1
ATOM 977 N N . ILE A 1 128 ? -4.692 3.641 4.495 1.00 93.50 128 ILE A N 1
ATOM 978 C CA . ILE A 1 128 ? -5.502 3.373 3.304 1.00 93.50 128 ILE A CA 1
ATOM 979 C C . ILE A 1 128 ? -4.622 3.552 2.072 1.00 93.50 128 ILE A C 1
ATOM 981 O O . ILE A 1 128 ? -3.952 4.574 1.935 1.00 93.50 128 ILE A O 1
ATOM 985 N N . ALA A 1 129 ? -4.670 2.592 1.153 1.00 91.25 129 ALA A N 1
ATOM 986 C CA . ALA A 1 129 ? -3.981 2.655 -0.127 1.00 91.25 129 ALA A CA 1
ATOM 987 C C . ALA A 1 129 ? -4.920 2.299 -1.286 1.00 91.25 129 ALA A C 1
ATOM 989 O O . ALA A 1 129 ? -5.749 1.396 -1.171 1.00 91.25 129 ALA A O 1
ATOM 990 N N . MET A 1 130 ? -4.749 2.986 -2.418 1.00 87.75 130 MET A N 1
ATOM 991 C CA . MET A 1 130 ? -5.317 2.575 -3.701 1.00 87.75 130 MET A CA 1
ATOM 992 C C . MET A 1 130 ? -4.301 1.693 -4.423 1.00 87.75 130 MET A C 1
ATOM 994 O O . MET A 1 130 ? -3.179 2.119 -4.685 1.00 87.75 130 MET A O 1
ATOM 998 N N . VAL A 1 131 ? -4.696 0.470 -4.754 1.00 87.25 131 VAL A N 1
ATOM 999 C CA . VAL A 1 131 ? -3.851 -0.533 -5.396 1.00 87.25 131 VAL A CA 1
ATOM 1000 C C . VAL A 1 131 ? -4.418 -0.885 -6.765 1.00 87.25 131 VAL A C 1
ATOM 1002 O O . VAL A 1 131 ? -5.622 -1.098 -6.915 1.00 87.25 131 VAL A O 1
ATOM 1005 N N . ASN A 1 132 ? -3.546 -0.934 -7.778 1.00 80.38 132 ASN A N 1
ATOM 1006 C CA . ASN A 1 132 ? -3.904 -1.265 -9.163 1.00 80.38 132 ASN A CA 1
ATOM 1007 C C . ASN A 1 132 ? -5.105 -0.466 -9.712 1.00 80.38 132 ASN A C 1
ATOM 1009 O O . ASN A 1 132 ? -5.883 -0.990 -10.499 1.00 80.38 132 ASN A O 1
ATOM 1013 N N . GLY A 1 133 ? -5.314 0.771 -9.249 1.00 80.75 133 GLY A N 1
ATOM 1014 C CA . GLY A 1 133 ? -6.380 1.667 -9.720 1.00 80.75 133 GLY A CA 1
ATOM 1015 C C . GLY A 1 133 ? -7.807 1.357 -9.257 1.00 80.75 133 GLY A C 1
ATOM 1016 O O . GLY A 1 133 ? -8.634 2.267 -9.266 1.00 80.75 133 GLY A O 1
ATOM 1017 N N . ARG A 1 134 ? -8.107 0.121 -8.835 1.00 84.38 134 ARG A N 1
ATOM 1018 C CA . ARG A 1 134 ? -9.475 -0.326 -8.495 1.00 84.38 134 ARG A CA 1
ATOM 1019 C C . ARG A 1 134 ? -9.620 -1.052 -7.157 1.00 84.38 134 ARG A C 1
ATOM 1021 O O . ARG A 1 134 ? -10.724 -1.487 -6.832 1.00 84.38 134 ARG A O 1
ATOM 1028 N N . GLU A 1 135 ? -8.549 -1.227 -6.390 1.00 88.94 135 GLU A N 1
ATOM 1029 C CA . GLU A 1 135 ? -8.598 -1.889 -5.084 1.00 88.94 135 GLU A CA 1
ATOM 1030 C C . GLU A 1 135 ? -8.287 -0.902 -3.953 1.00 88.94 135 GLU A C 1
ATOM 1032 O O . GLU A 1 135 ? -7.193 -0.355 -3.886 1.00 88.94 135 GLU A O 1
ATOM 1037 N N . ILE A 1 136 ? -9.222 -0.712 -3.025 1.00 91.06 136 ILE A N 1
ATOM 1038 C CA . ILE A 1 136 ? -8.995 0.029 -1.782 1.00 91.06 136 ILE A CA 1
ATOM 1039 C C . ILE A 1 136 ? -8.522 -0.959 -0.715 1.00 91.06 136 ILE A C 1
ATOM 1041 O O . ILE A 1 136 ? -9.271 -1.835 -0.281 1.00 91.06 136 ILE A O 1
ATOM 1045 N N . ARG A 1 137 ? -7.280 -0.815 -0.259 1.00 93.50 137 ARG A N 1
ATOM 1046 C CA . ARG A 1 137 ? -6.742 -1.587 0.864 1.00 93.50 137 ARG A CA 1
ATOM 1047 C C . ARG A 1 137 ? -6.737 -0.734 2.116 1.00 93.50 137 ARG A C 1
ATOM 1049 O O . ARG A 1 137 ? -6.160 0.346 2.111 1.00 93.50 137 ARG A O 1
ATOM 1056 N N . VAL A 1 138 ? -7.330 -1.248 3.185 1.00 95.56 138 VAL A N 1
ATOM 1057 C CA . VAL A 1 138 ? -7.253 -0.668 4.524 1.00 95.56 138 VAL A CA 1
ATOM 1058 C C . VAL A 1 138 ? -6.567 -1.658 5.443 1.00 95.56 138 VAL A C 1
ATOM 1060 O O . VAL A 1 138 ? -6.988 -2.813 5.536 1.00 95.56 138 VAL A O 1
ATOM 1063 N N . PHE A 1 139 ? -5.506 -1.219 6.107 1.00 95.50 139 PHE A N 1
ATOM 1064 C CA . PHE A 1 139 ? -4.718 -2.078 6.978 1.00 95.50 139 PHE A CA 1
ATOM 1065 C C . PHE A 1 139 ? -4.113 -1.311 8.150 1.00 95.50 139 PHE A C 1
ATOM 1067 O O . PHE A 1 139 ? -3.993 -0.092 8.114 1.00 95.50 139 PHE A O 1
ATOM 1074 N N . ASP A 1 140 ? -3.751 -2.043 9.197 1.00 95.31 140 ASP A N 1
ATOM 1075 C CA . ASP A 1 140 ? -2.918 -1.557 10.294 1.00 95.31 140 ASP A CA 1
ATOM 1076 C C . ASP A 1 140 ? -1.884 -2.634 10.662 1.00 95.31 140 ASP A C 1
ATOM 1078 O O . ASP A 1 140 ? -1.861 -3.721 10.067 1.00 95.31 140 ASP A O 1
ATOM 1082 N N . ASN A 1 141 ? -1.021 -2.334 11.633 1.00 93.69 141 ASN A N 1
ATOM 1083 C CA . ASN A 1 141 ? 0.046 -3.230 12.064 1.00 93.69 141 ASN A CA 1
ATOM 1084 C C . ASN A 1 141 ? -0.258 -4.031 13.346 1.00 93.69 141 ASN A C 1
ATOM 1086 O O . ASN A 1 141 ? 0.640 -4.657 13.911 1.00 93.69 141 ASN A O 1
ATOM 1090 N N . ASP A 1 142 ? -1.513 -4.070 13.798 1.00 94.69 142 ASP A N 1
ATOM 1091 C CA . ASP A 1 142 ? -1.942 -4.815 14.986 1.00 94.69 142 ASP A CA 1
ATOM 1092 C C . ASP A 1 142 ? -2.380 -6.253 14.642 1.00 94.69 142 ASP A C 1
ATOM 1094 O O . ASP A 1 142 ? -3.476 -6.718 14.969 1.00 94.69 142 ASP A O 1
ATOM 1098 N N . PHE A 1 143 ? -1.495 -6.983 13.956 1.00 93.19 143 PHE A N 1
ATOM 1099 C CA . PHE A 1 143 ? -1.769 -8.294 13.349 1.00 93.19 143 PHE A CA 1
ATOM 1100 C C . PHE A 1 143 ? -2.305 -9.351 14.324 1.00 93.19 143 PHE A C 1
ATOM 1102 O O . PHE A 1 143 ? -3.049 -10.258 13.942 1.00 93.19 143 PHE A O 1
ATOM 1109 N N . ALA A 1 144 ? -1.944 -9.256 15.606 1.00 92.19 144 ALA A N 1
ATOM 1110 C CA . ALA A 1 144 ? -2.425 -10.179 16.630 1.00 92.19 144 ALA A CA 1
ATOM 1111 C C . ALA A 1 144 ? -3.952 -10.102 16.813 1.00 92.19 144 ALA A C 1
ATOM 1113 O O . ALA A 1 144 ? -4.576 -11.115 17.142 1.00 92.19 144 ALA A O 1
ATOM 1114 N N . ASN A 1 145 ? -4.544 -8.939 16.534 1.00 94.44 145 ASN A N 1
ATOM 1115 C CA . ASN A 1 145 ? -5.955 -8.630 16.737 1.00 94.44 145 ASN A CA 1
ATOM 1116 C C . ASN A 1 145 ? -6.747 -8.518 15.423 1.00 94.44 145 ASN A C 1
ATOM 1118 O O . ASN A 1 145 ? -7.889 -8.066 15.433 1.00 94.44 145 ASN A O 1
ATOM 1122 N N . HIS A 1 146 ? -6.175 -8.920 14.284 1.00 93.50 146 HIS A N 1
ATOM 1123 C CA . HIS A 1 146 ? -6.925 -9.027 13.026 1.00 93.50 146 HIS A CA 1
ATOM 1124 C C . HIS A 1 146 ? -7.830 -10.257 13.051 1.00 93.50 146 HIS A C 1
ATOM 1126 O O . HIS A 1 146 ? -7.405 -11.329 13.482 1.00 93.50 146 HIS A O 1
ATOM 1132 N N . GLN A 1 147 ? -9.052 -10.131 12.534 1.00 88.94 147 GLN A N 1
ATOM 1133 C CA . GLN A 1 147 ? -9.955 -11.273 12.378 1.00 88.94 147 GLN A CA 1
ATOM 1134 C C . GLN A 1 147 ? -9.495 -12.217 11.250 1.00 88.94 147 GLN A C 1
ATOM 1136 O O . GLN A 1 147 ? -9.516 -13.435 11.417 1.00 88.94 147 GLN A O 1
ATOM 1141 N N . ASP A 1 148 ? -9.058 -11.665 10.114 1.00 83.50 148 ASP A N 1
ATOM 1142 C CA . ASP A 1 148 ? -8.588 -12.427 8.952 1.00 83.50 148 ASP A CA 1
ATOM 1143 C C . ASP A 1 148 ? -7.053 -12.501 8.937 1.00 83.50 148 ASP A C 1
ATOM 1145 O O . ASP A 1 148 ? -6.369 -11.549 8.559 1.00 83.50 148 ASP A O 1
ATOM 1149 N N . LYS A 1 149 ? -6.492 -13.630 9.383 1.00 83.69 149 LYS A N 1
ATOM 1150 C CA . LYS A 1 149 ? -5.033 -13.811 9.512 1.00 83.69 149 LYS A CA 1
ATOM 1151 C C . LYS A 1 149 ? -4.397 -14.604 8.375 1.00 83.69 149 LYS A C 1
ATOM 1153 O O . LYS A 1 149 ? -3.214 -14.405 8.109 1.00 83.69 149 LYS A O 1
ATOM 1158 N N . ASP A 1 150 ? -5.176 -15.453 7.710 1.00 84.94 150 ASP A N 1
ATOM 1159 C CA . ASP A 1 150 ? -4.658 -16.484 6.803 1.00 84.94 150 ASP A CA 1
ATOM 1160 C C . ASP A 1 150 ? -5.060 -16.263 5.337 1.00 84.94 150 ASP A C 1
ATOM 1162 O O . ASP A 1 150 ? -4.513 -16.903 4.437 1.00 84.94 150 ASP A O 1
ATOM 1166 N N . SER A 1 151 ? -5.982 -15.337 5.054 1.00 88.69 151 SER A N 1
ATOM 1167 C CA . SER A 1 151 ? -6.283 -14.937 3.680 1.00 88.69 151 SER A CA 1
ATOM 1168 C C . SER A 1 151 ? -5.085 -14.253 3.039 1.00 88.69 151 SER A C 1
ATOM 1170 O O . SER A 1 151 ? -4.544 -13.294 3.583 1.00 88.69 151 SER A O 1
ATOM 1172 N N . LYS A 1 152 ? -4.746 -14.639 1.804 1.00 85.06 152 LYS A N 1
ATOM 1173 C CA . LYS A 1 152 ? -3.683 -13.991 1.010 1.00 85.06 152 LYS A CA 1
ATOM 1174 C C . LYS A 1 152 ? -3.848 -12.472 0.863 1.00 85.06 152 LYS A C 1
ATOM 1176 O O . LYS A 1 152 ? -2.886 -11.786 0.535 1.00 85.06 152 LYS A O 1
ATOM 1181 N N . LYS A 1 153 ? -5.066 -11.959 1.062 1.00 83.94 153 LYS A N 1
ATOM 1182 C CA . LYS A 1 153 ? -5.405 -10.534 0.959 1.00 83.94 153 LYS A CA 1
ATOM 1183 C C . LYS A 1 153 ? -5.249 -9.768 2.274 1.00 83.94 153 LYS A C 1
ATOM 1185 O O . LYS A 1 153 ? -5.307 -8.538 2.249 1.00 83.94 153 LYS A O 1
ATOM 1190 N N . SER A 1 154 ? -5.087 -10.457 3.404 1.00 91.19 154 SER A N 1
ATOM 1191 C CA . SER A 1 154 ? -4.984 -9.806 4.704 1.00 91.19 154 SER A CA 1
ATOM 1192 C C . SER A 1 154 ? -3.585 -9.243 4.938 1.00 91.19 154 SER A C 1
ATOM 1194 O O . SER A 1 154 ? -2.574 -9.761 4.457 1.00 91.19 154 SER A O 1
ATOM 1196 N N . ALA A 1 155 ? -3.506 -8.151 5.691 1.00 91.94 155 ALA A N 1
ATOM 1197 C CA . ALA A 1 155 ? -2.236 -7.546 6.071 1.00 91.94 155 ALA A CA 1
ATOM 1198 C C . ALA A 1 155 ? -1.415 -8.487 6.967 1.00 91.94 155 ALA A C 1
ATOM 1200 O O . ALA A 1 155 ? -0.203 -8.595 6.794 1.00 91.94 155 ALA A O 1
ATOM 1201 N N . SER A 1 156 ? -2.087 -9.249 7.836 1.00 92.38 156 SER A N 1
ATOM 1202 C CA . SER A 1 156 ? -1.467 -10.286 8.666 1.00 92.38 156 SER A CA 1
ATOM 1203 C C . SER A 1 156 ? -0.775 -11.377 7.842 1.00 92.38 156 SER A C 1
ATOM 1205 O O . SER A 1 156 ? 0.363 -11.746 8.145 1.00 92.38 156 SER A O 1
ATOM 1207 N N . TYR A 1 157 ? -1.419 -11.876 6.782 1.00 93.56 157 TYR A N 1
ATOM 1208 C CA . TYR A 1 157 ? -0.805 -12.866 5.898 1.00 93.56 157 TYR A CA 1
ATOM 1209 C C . TYR A 1 157 ? 0.394 -12.272 5.158 1.00 93.56 157 TYR A C 1
ATOM 1211 O O . TYR A 1 157 ? 1.460 -12.889 5.128 1.00 93.56 157 TYR A O 1
ATOM 1219 N N . ARG A 1 158 ? 0.235 -11.069 4.586 1.00 92.88 158 ARG A N 1
ATOM 1220 C CA . ARG A 1 158 ? 1.299 -10.378 3.842 1.00 92.88 158 ARG A CA 1
ATOM 1221 C C . ARG A 1 158 ? 2.530 -10.120 4.711 1.00 92.88 158 ARG A C 1
ATOM 1223 O O . ARG A 1 158 ? 3.638 -10.378 4.261 1.00 92.88 158 ARG A O 1
ATOM 1230 N N . SER A 1 159 ? 2.338 -9.721 5.969 1.00 92.25 159 SER A N 1
ATOM 1231 C CA . SER A 1 159 ? 3.423 -9.530 6.942 1.00 92.25 159 SER A CA 1
ATOM 1232 C C . SER A 1 159 ? 4.238 -10.805 7.192 1.00 92.25 159 SER A C 1
ATOM 1234 O O . SER A 1 159 ? 5.463 -10.748 7.286 1.00 92.25 159 SER A O 1
ATOM 1236 N N . LYS A 1 160 ? 3.580 -11.969 7.261 1.00 93.06 160 LYS A N 1
ATOM 1237 C CA . LYS A 1 160 ? 4.247 -13.264 7.488 1.00 93.06 160 LYS A CA 1
ATOM 1238 C C . LYS A 1 160 ? 4.844 -13.879 6.222 1.00 93.06 160 LYS A C 1
ATOM 1240 O O . LYS A 1 160 ? 5.705 -14.751 6.321 1.00 93.06 160 LYS A O 1
ATOM 1245 N N . ASN A 1 161 ? 4.393 -13.440 5.050 1.00 94.19 161 ASN A N 1
ATOM 1246 C CA . ASN A 1 161 ? 4.789 -13.970 3.749 1.00 94.19 161 ASN A CA 1
ATOM 1247 C C . ASN A 1 161 ? 5.338 -12.845 2.856 1.00 94.19 161 ASN A C 1
ATOM 1249 O O . ASN A 1 161 ? 4.731 -12.545 1.824 1.00 94.19 161 ASN A O 1
ATOM 1253 N N . PRO A 1 162 ? 6.459 -12.206 3.240 1.00 94.44 162 PRO A N 1
ATOM 1254 C CA . PRO A 1 162 ? 7.042 -11.145 2.436 1.00 94.44 162 PRO A CA 1
ATOM 1255 C C . PRO A 1 162 ? 7.490 -11.674 1.071 1.00 94.44 162 PRO A C 1
ATOM 1257 O O . PRO A 1 162 ? 8.040 -12.774 0.959 1.00 94.44 162 PRO A O 1
ATOM 1260 N N . VAL A 1 163 ? 7.300 -10.860 0.036 1.00 94.69 163 VAL A N 1
ATOM 1261 C CA . VAL A 1 163 ? 7.770 -11.146 -1.320 1.00 94.69 163 VAL A CA 1
ATOM 1262 C C . VAL A 1 163 ? 9.294 -11.081 -1.334 1.00 94.69 163 VAL A C 1
ATOM 1264 O O . VAL A 1 163 ? 9.891 -10.048 -1.025 1.00 94.69 163 VAL A O 1
ATOM 1267 N N . GLN A 1 164 ? 9.942 -12.188 -1.690 1.00 93.12 164 GLN A N 1
ATOM 1268 C CA . GLN A 1 164 ? 11.396 -12.231 -1.815 1.00 93.12 164 GLN A CA 1
ATOM 1269 C C . GLN A 1 164 ? 11.839 -11.408 -3.030 1.00 93.12 164 GLN A C 1
ATOM 1271 O O . GLN A 1 164 ? 11.403 -11.651 -4.158 1.00 93.12 164 GLN A O 1
ATOM 1276 N N . ILE A 1 165 ? 12.728 -10.446 -2.792 1.00 91.19 165 ILE A N 1
ATOM 1277 C CA . ILE A 1 165 ? 13.480 -9.760 -3.839 1.00 91.19 165 ILE A CA 1
ATOM 1278 C C . ILE A 1 165 ? 14.756 -10.555 -4.080 1.00 91.19 165 ILE A C 1
ATOM 1280 O O . ILE A 1 165 ? 15.518 -10.812 -3.146 1.00 91.19 165 ILE A O 1
ATOM 1284 N N . GLU A 1 166 ? 14.987 -10.948 -5.327 1.00 87.56 166 GLU A N 1
ATOM 1285 C CA . GLU A 1 166 ? 16.236 -11.586 -5.740 1.00 87.56 166 GLU A CA 1
ATOM 1286 C C . GLU A 1 166 ? 17.226 -10.548 -6.270 1.00 87.56 166 GLU A C 1
ATOM 1288 O O . GLU A 1 166 ? 16.825 -9.513 -6.800 1.00 87.56 166 GLU A O 1
ATOM 1293 N N . PHE A 1 167 ? 18.528 -10.841 -6.222 1.00 82.62 167 PHE A N 1
ATOM 1294 C CA . PHE A 1 167 ? 19.546 -9.963 -6.823 1.00 82.62 167 PHE A CA 1
ATOM 1295 C C . PHE A 1 167 ? 19.285 -9.668 -8.297 1.00 82.62 167 PHE A C 1
ATOM 1297 O O . PHE A 1 167 ? 19.477 -8.547 -8.760 1.00 82.62 167 PHE A O 1
ATOM 1304 N N . THR A 1 168 ? 18.783 -10.662 -9.027 1.00 84.06 168 THR A N 1
ATOM 1305 C CA . THR A 1 168 ? 18.427 -10.528 -10.442 1.00 84.06 168 THR A CA 1
ATOM 1306 C C . THR A 1 168 ? 17.235 -9.605 -10.687 1.00 84.06 168 THR A C 1
ATOM 1308 O O . THR A 1 168 ? 17.010 -9.222 -11.830 1.00 84.06 168 THR A O 1
ATOM 1311 N N . ASP A 1 169 ? 16.442 -9.299 -9.655 1.00 85.94 169 ASP A N 1
ATOM 1312 C CA . ASP A 1 169 ? 15.313 -8.377 -9.775 1.00 85.94 169 ASP A CA 1
ATOM 1313 C C . ASP A 1 169 ? 15.765 -6.914 -9.689 1.00 85.94 169 ASP A C 1
ATOM 1315 O O . ASP A 1 169 ? 15.047 -6.041 -10.170 1.00 85.94 169 ASP A O 1
ATOM 1319 N N . LEU A 1 170 ? 16.932 -6.634 -9.095 1.00 87.06 170 LEU A N 1
ATOM 1320 C CA . LEU A 1 170 ? 17.411 -5.278 -8.833 1.00 87.06 170 LEU A CA 1
ATOM 1321 C C . LEU A 1 170 ? 17.976 -4.608 -10.092 1.00 87.06 170 LEU A C 1
ATOM 1323 O O . LEU A 1 170 ? 18.829 -5.154 -10.798 1.00 87.06 170 LEU A O 1
ATOM 1327 N N . VAL A 1 171 ? 17.551 -3.366 -10.327 1.00 85.75 171 VAL A N 1
ATOM 1328 C CA . VAL A 1 171 ? 18.085 -2.484 -11.371 1.00 85.75 171 VAL A CA 1
ATOM 1329 C C . VAL A 1 171 ? 18.921 -1.402 -10.699 1.00 85.75 171 VAL A C 1
ATOM 1331 O O . VAL A 1 171 ? 18.430 -0.342 -10.329 1.00 85.75 171 VAL A O 1
ATOM 1334 N N . GLY A 1 172 ? 20.209 -1.691 -10.523 1.00 82.12 172 GLY A N 1
ATOM 1335 C CA . GLY A 1 172 ? 21.114 -0.854 -9.733 1.00 82.12 172 GLY A CA 1
ATOM 1336 C C . GLY A 1 172 ? 21.144 -1.263 -8.259 1.00 82.12 172 GLY A C 1
ATOM 1337 O O . GLY A 1 172 ? 20.705 -2.354 -7.899 1.00 82.12 172 GLY A O 1
ATOM 1338 N N . GLN A 1 173 ? 21.722 -0.409 -7.413 1.00 81.69 173 GLN A N 1
ATOM 1339 C CA . GLN A 1 173 ? 21.809 -0.656 -5.973 1.00 81.69 173 GLN A CA 1
ATOM 1340 C C . GLN A 1 173 ? 20.670 0.058 -5.235 1.00 81.69 173 GLN A C 1
ATOM 1342 O O . GLN A 1 173 ? 20.409 1.226 -5.535 1.00 81.69 173 GLN A O 1
ATOM 1347 N N . PRO A 1 174 ? 20.017 -0.599 -4.260 1.00 88.56 174 PRO A N 1
ATOM 1348 C CA . PRO A 1 174 ? 19.116 0.084 -3.342 1.00 88.56 174 PRO A CA 1
ATOM 1349 C C . PRO A 1 174 ? 19.847 1.178 -2.557 1.00 88.56 174 PRO A C 1
ATOM 1351 O O . PRO A 1 174 ? 21.048 1.064 -2.302 1.00 88.56 174 PRO A O 1
ATOM 1354 N N . THR A 1 175 ? 19.137 2.230 -2.154 1.00 87.12 175 THR A N 1
ATOM 1355 C CA . THR A 1 175 ? 19.727 3.363 -1.422 1.00 87.12 175 THR A CA 1
ATOM 1356 C C . THR A 1 175 ? 18.799 3.888 -0.334 1.00 87.12 175 THR A C 1
ATOM 1358 O O . THR A 1 175 ? 17.579 3.877 -0.478 1.00 87.12 175 THR A O 1
ATOM 1361 N N . TRP A 1 176 ? 19.369 4.384 0.767 1.00 85.94 176 TRP A N 1
ATOM 1362 C CA . TRP A 1 176 ? 18.613 5.195 1.722 1.00 85.94 176 TRP A CA 1
ATOM 1363 C C . TRP A 1 176 ? 18.329 6.552 1.086 1.00 85.94 176 TRP A C 1
ATOM 1365 O O . TRP A 1 176 ? 19.264 7.270 0.734 1.00 85.94 176 TRP A O 1
ATOM 1375 N N . ILE A 1 177 ? 17.053 6.900 0.942 1.00 86.62 177 ILE A N 1
ATOM 1376 C CA . ILE A 1 177 ? 16.649 8.211 0.413 1.00 86.62 177 ILE A CA 1
ATOM 1377 C C . ILE A 1 177 ? 16.300 9.189 1.532 1.00 86.62 177 ILE A C 1
ATOM 1379 O O . ILE A 1 177 ? 16.429 10.395 1.347 1.00 86.62 177 ILE A O 1
ATOM 1383 N N . GLN A 1 178 ? 15.886 8.668 2.690 1.00 86.88 178 GLN A N 1
ATOM 1384 C CA . GLN A 1 178 ? 15.592 9.404 3.920 1.00 86.88 178 GLN A CA 1
ATOM 1385 C C . GLN A 1 178 ? 15.785 8.471 5.124 1.00 86.88 178 GLN A C 1
ATOM 1387 O O . GLN A 1 178 ? 15.908 7.252 4.960 1.00 86.88 178 GLN A O 1
ATOM 1392 N N . PHE A 1 179 ? 15.783 9.024 6.341 1.00 81.19 179 PHE A N 1
ATOM 1393 C CA . PHE A 1 179 ? 15.817 8.209 7.555 1.00 81.19 179 PHE A CA 1
ATOM 1394 C C . PHE A 1 179 ? 14.672 7.191 7.535 1.00 81.19 179 PHE A C 1
ATOM 1396 O O . PHE A 1 179 ? 13.506 7.553 7.382 1.00 81.19 179 PHE A O 1
ATOM 1403 N N . GLY A 1 180 ? 15.011 5.905 7.631 1.00 83.75 180 GLY A N 1
ATOM 1404 C CA . GLY A 1 180 ? 14.009 4.847 7.655 1.00 83.75 180 GLY A CA 1
ATOM 1405 C C . GLY A 1 180 ? 13.325 4.529 6.334 1.00 83.75 180 GLY A C 1
ATOM 1406 O O . GLY A 1 180 ? 12.388 3.738 6.348 1.00 83.75 180 GLY A O 1
ATOM 1407 N N . THR A 1 181 ? 13.763 5.107 5.212 1.00 89.50 181 THR A N 1
ATOM 1408 C CA . THR A 1 181 ? 13.155 4.865 3.896 1.00 89.50 181 THR A CA 1
ATOM 1409 C C . THR A 1 181 ? 14.212 4.458 2.881 1.00 89.50 181 THR A C 1
ATOM 1411 O O . THR A 1 181 ? 15.109 5.242 2.552 1.00 89.50 181 THR A O 1
ATOM 1414 N N . VAL A 1 182 ? 14.099 3.232 2.372 1.00 91.12 182 VAL A N 1
ATOM 1415 C CA . VAL A 1 182 ? 14.953 2.709 1.301 1.00 91.12 182 VAL A CA 1
ATOM 1416 C C . VAL A 1 182 ? 14.225 2.801 -0.038 1.00 91.12 182 VAL A C 1
ATOM 1418 O O . VAL A 1 182 ? 13.035 2.510 -0.111 1.00 91.12 182 VAL A O 1
ATOM 1421 N N . SER A 1 183 ? 14.943 3.189 -1.090 1.00 93.62 183 SER A N 1
ATOM 1422 C CA . SER A 1 183 ? 14.509 3.104 -2.483 1.00 93.62 183 SER A CA 1
ATOM 1423 C C . SER A 1 183 ? 15.122 1.868 -3.131 1.00 93.62 183 SER A C 1
ATOM 1425 O O . SER A 1 183 ? 16.341 1.682 -3.108 1.00 93.62 183 SER A O 1
ATOM 1427 N N . ILE A 1 184 ? 14.272 1.010 -3.687 1.00 93.56 184 ILE A N 1
ATOM 1428 C CA . ILE A 1 184 ? 14.624 -0.289 -4.256 1.00 93.56 184 ILE A CA 1
ATOM 1429 C C . ILE A 1 184 ? 14.130 -0.315 -5.709 1.00 93.56 184 ILE A C 1
ATOM 1431 O O . ILE A 1 184 ? 12.969 -0.645 -5.970 1.00 93.56 184 ILE A O 1
ATOM 1435 N N . PRO A 1 185 ? 14.983 0.061 -6.674 1.00 92.06 185 PRO A N 1
ATOM 1436 C CA . PRO A 1 185 ? 14.662 -0.062 -8.088 1.00 92.06 185 PRO A CA 1
ATOM 1437 C C . PRO A 1 185 ? 14.714 -1.534 -8.520 1.00 92.06 185 PRO A C 1
ATOM 1439 O O . PRO A 1 185 ? 15.753 -2.189 -8.432 1.00 92.06 185 PRO A O 1
ATOM 1442 N N . CYS A 1 186 ? 13.589 -2.049 -9.009 1.00 90.62 186 CYS A N 1
ATOM 1443 C CA . CYS A 1 186 ? 13.459 -3.388 -9.572 1.00 90.62 186 CYS A CA 1
ATOM 1444 C C . CYS A 1 186 ? 13.111 -3.334 -11.063 1.00 90.62 186 CYS A C 1
ATOM 1446 O O . CYS A 1 186 ? 12.570 -2.341 -11.554 1.00 90.62 186 CYS A O 1
ATOM 1448 N N . VAL A 1 187 ? 13.331 -4.445 -11.770 1.00 88.44 187 VAL A N 1
ATOM 1449 C CA . VAL A 1 187 ? 12.67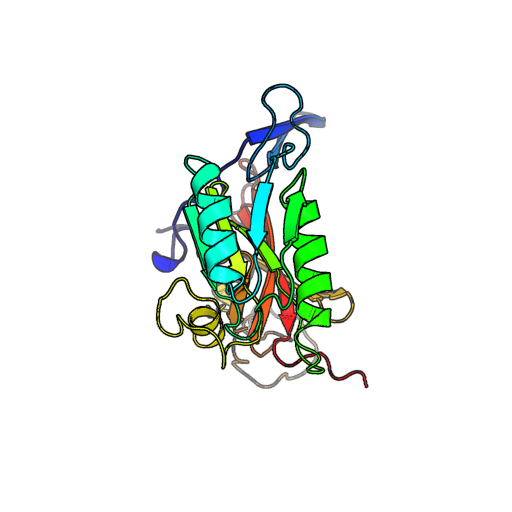5 -4.695 -13.061 1.00 88.44 187 VAL A CA 1
ATOM 1450 C C . VAL A 1 187 ? 11.161 -4.552 -12.898 1.00 88.44 187 VAL A C 1
ATOM 1452 O O . VAL A 1 187 ? 10.618 -4.874 -11.836 1.00 88.44 187 VAL A O 1
ATOM 1455 N N . MET A 1 188 ? 10.479 -4.047 -13.930 1.00 88.50 188 MET A N 1
ATOM 1456 C CA . MET A 1 188 ? 9.035 -3.832 -13.856 1.00 88.50 188 MET A CA 1
ATOM 1457 C C . MET A 1 188 ? 8.292 -5.112 -13.463 1.00 88.50 188 MET A C 1
ATOM 1459 O O . MET A 1 188 ? 8.463 -6.158 -14.084 1.00 88.50 188 MET A O 1
ATOM 1463 N N . ARG A 1 189 ? 7.454 -5.010 -12.433 1.00 89.81 189 ARG A N 1
ATOM 1464 C CA . ARG A 1 189 ? 6.712 -6.130 -11.844 1.00 89.81 189 ARG A CA 1
ATOM 1465 C C . ARG A 1 189 ? 5.386 -5.657 -11.252 1.00 89.81 189 ARG A C 1
ATO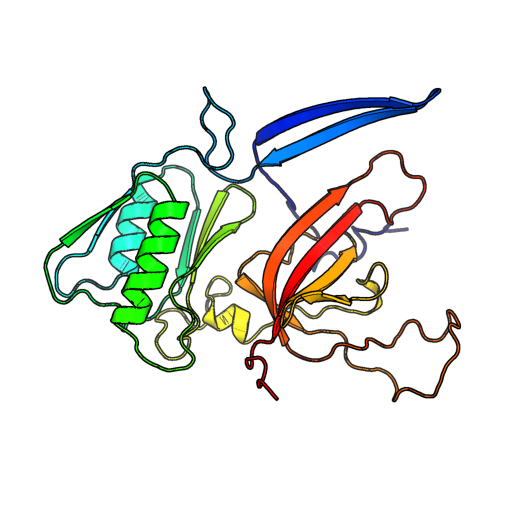M 1467 O O . ARG A 1 189 ? 5.298 -4.514 -10.803 1.00 89.81 189 ARG A O 1
ATOM 1474 N N . SER A 1 190 ? 4.364 -6.515 -11.271 1.00 89.31 190 SER A N 1
ATOM 1475 C CA . SER A 1 190 ? 3.007 -6.197 -10.780 1.00 89.31 190 SER A CA 1
ATOM 1476 C C . SER A 1 190 ? 2.679 -6.779 -9.405 1.00 89.31 190 SER A C 1
ATOM 1478 O O . SER A 1 190 ? 1.666 -6.423 -8.809 1.00 89.31 190 SER A O 1
ATOM 1480 N N . ASP A 1 191 ? 3.491 -7.717 -8.928 1.00 91.62 191 ASP A N 1
ATOM 1481 C CA . ASP A 1 191 ? 3.250 -8.532 -7.734 1.00 91.62 191 ASP A CA 1
ATOM 1482 C C . ASP A 1 191 ? 3.548 -7.818 -6.409 1.00 91.62 191 ASP A C 1
ATOM 1484 O O . ASP A 1 191 ? 3.270 -8.378 -5.354 1.00 91.62 191 ASP A O 1
ATOM 1488 N N . ILE A 1 192 ? 4.091 -6.597 -6.458 1.00 93.56 192 ILE A N 1
ATOM 1489 C CA . ILE A 1 192 ? 4.378 -5.770 -5.282 1.00 93.56 192 ILE A CA 1
ATOM 1490 C C . ILE A 1 192 ? 3.577 -4.477 -5.364 1.00 93.56 192 ILE A C 1
ATOM 1492 O O . ILE A 1 192 ? 3.675 -3.734 -6.339 1.00 93.56 192 ILE A O 1
ATOM 1496 N N . GLN A 1 193 ? 2.810 -4.210 -4.315 1.00 92.88 193 GLN A N 1
ATOM 1497 C CA . GLN A 1 193 ? 1.919 -3.068 -4.173 1.00 92.88 193 GLN A CA 1
ATOM 1498 C C . GLN A 1 193 ? 2.051 -2.443 -2.777 1.00 92.88 193 GLN A C 1
ATOM 1500 O O . GLN A 1 193 ? 2.657 -3.009 -1.866 1.00 92.88 193 GLN A O 1
ATOM 1505 N N . VAL A 1 194 ? 1.465 -1.260 -2.587 1.00 92.69 194 VAL A N 1
ATOM 1506 C CA . VAL A 1 194 ? 1.490 -0.568 -1.289 1.00 92.69 194 VAL A CA 1
ATOM 1507 C C . VAL A 1 194 ? 0.839 -1.420 -0.188 1.00 92.69 194 VAL A C 1
ATOM 1509 O O . VAL A 1 194 ? -0.203 -2.065 -0.375 1.00 92.69 194 VAL A O 1
ATOM 1512 N N . GLY A 1 195 ? 1.486 -1.443 0.978 1.00 92.00 195 GLY A N 1
ATOM 1513 C CA . GLY A 1 195 ? 1.115 -2.263 2.128 1.00 92.00 195 GLY A CA 1
ATOM 1514 C C . GLY A 1 195 ? 1.578 -3.721 2.050 1.00 92.00 195 GLY A C 1
ATOM 1515 O O . GLY A 1 195 ? 1.280 -4.490 2.964 1.00 92.00 195 GLY A O 1
ATOM 1516 N N . ASP A 1 196 ? 2.238 -4.136 0.964 1.00 94.31 196 ASP A N 1
ATOM 1517 C CA . ASP A 1 196 ? 2.897 -5.440 0.906 1.00 94.31 196 ASP A CA 1
ATOM 1518 C C . ASP A 1 196 ? 4.206 -5.412 1.702 1.00 94.31 196 ASP A C 1
ATOM 1520 O O . ASP A 1 196 ? 4.771 -4.358 2.002 1.00 94.31 196 ASP A O 1
ATOM 1524 N N . TYR A 1 197 ? 4.696 -6.600 2.037 1.00 95.06 197 TYR A N 1
ATOM 1525 C CA . TYR A 1 197 ? 5.977 -6.780 2.699 1.00 95.06 197 TYR A CA 1
ATOM 1526 C C . TYR A 1 197 ? 6.953 -7.394 1.710 1.00 95.06 197 TYR A C 1
ATOM 1528 O O . TYR A 1 197 ? 6.594 -8.305 0.964 1.00 95.06 197 TYR A O 1
ATOM 1536 N N . ILE A 1 198 ? 8.188 -6.915 1.719 1.00 95.44 198 ILE A N 1
ATOM 1537 C CA . ILE A 1 198 ? 9.265 -7.425 0.877 1.00 95.44 198 ILE A CA 1
ATOM 1538 C C . ILE A 1 198 ? 10.424 -7.888 1.745 1.00 95.44 198 ILE A C 1
ATOM 1540 O O . ILE A 1 198 ? 10.676 -7.333 2.813 1.00 95.44 198 ILE A O 1
ATOM 1544 N N . ARG A 1 199 ? 11.145 -8.897 1.270 1.00 94.31 199 ARG A N 1
ATOM 1545 C CA . ARG A 1 199 ? 12.362 -9.403 1.900 1.00 94.31 199 ARG A CA 1
ATOM 1546 C C . ARG A 1 199 ? 13.538 -9.151 0.978 1.00 94.31 199 ARG A C 1
ATOM 1548 O O . ARG A 1 199 ? 13.538 -9.613 -0.162 1.00 94.31 199 ARG A O 1
ATOM 1555 N N . MET A 1 200 ? 14.539 -8.431 1.473 1.00 90.56 200 MET A N 1
ATOM 1556 C CA . MET A 1 200 ? 15.736 -8.123 0.692 1.00 90.56 200 MET A CA 1
ATOM 1557 C C . MET A 1 200 ? 16.560 -9.386 0.397 1.00 90.56 200 MET A C 1
ATOM 1559 O O . MET A 1 200 ? 16.468 -10.369 1.146 1.00 90.56 200 MET A O 1
ATOM 1563 N N . PRO A 1 201 ? 17.376 -9.380 -0.675 1.00 86.19 201 PRO A N 1
ATOM 1564 C CA . PRO A 1 201 ? 18.248 -10.502 -0.987 1.00 86.19 201 PRO A CA 1
ATOM 1565 C C . PRO A 1 201 ? 19.142 -10.863 0.205 1.00 86.19 201 PRO A C 1
ATOM 1567 O O . PRO A 1 201 ? 19.703 -9.993 0.877 1.00 86.19 201 PRO A O 1
ATOM 1570 N N . LYS A 1 202 ? 19.289 -12.161 0.481 1.00 72.88 202 LYS A N 1
ATOM 1571 C CA . LYS A 1 202 ? 20.250 -12.632 1.486 1.00 72.88 202 LYS A CA 1
ATOM 1572 C C . LYS A 1 202 ? 21.660 -12.408 0.949 1.00 72.88 202 LYS A C 1
ATOM 1574 O O . LYS A 1 202 ? 21.924 -12.779 -0.190 1.00 72.88 202 LYS A O 1
ATOM 1579 N N . LYS A 1 203 ? 22.570 -11.863 1.765 1.00 62.59 203 LYS A N 1
ATOM 1580 C CA . LYS A 1 203 ? 23.990 -11.758 1.393 1.00 62.59 203 LYS A CA 1
ATOM 1581 C C . LYS A 1 203 ? 24.501 -13.132 0.981 1.00 62.59 203 LYS A C 1
ATOM 1583 O O . LYS A 1 203 ? 24.476 -14.060 1.789 1.00 62.59 203 LYS A O 1
ATOM 1588 N N . LEU A 1 204 ? 24.958 -13.265 -0.260 1.00 50.69 204 LEU A N 1
ATOM 1589 C CA . LEU A 1 204 ? 25.526 -14.524 -0.732 1.00 50.69 204 LEU A CA 1
ATOM 1590 C C . LEU A 1 204 ? 26.961 -14.714 -0.215 1.00 50.69 204 LEU A C 1
ATOM 1592 O O . LEU A 1 204 ? 27.410 -15.856 -0.112 1.00 50.69 204 LEU A O 1
ATOM 1596 N N . ARG A 1 205 ? 27.673 -13.631 0.160 1.00 45.31 205 ARG A N 1
ATOM 1597 C CA . ARG A 1 205 ? 29.027 -13.661 0.753 1.00 45.31 205 ARG A CA 1
ATOM 1598 C C . ARG A 1 205 ? 29.266 -12.484 1.722 1.00 45.31 205 ARG A C 1
ATOM 1600 O O . ARG A 1 205 ? 28.685 -11.423 1.524 1.00 45.31 205 ARG A O 1
ATOM 1607 N N . PRO A 1 206 ? 30.114 -12.635 2.759 1.00 39.56 206 PRO A N 1
ATOM 1608 C CA . PRO A 1 206 ? 30.558 -11.513 3.581 1.00 39.56 206 PRO A CA 1
ATOM 1609 C C . PRO A 1 206 ? 31.415 -10.537 2.759 1.00 39.56 206 PRO A C 1
ATOM 1611 O O . PRO A 1 206 ? 32.287 -10.950 1.998 1.00 39.56 206 PRO A O 1
ATOM 1614 N N . MET A 1 207 ? 31.151 -9.244 2.938 1.00 38.59 207 MET A N 1
ATOM 1615 C C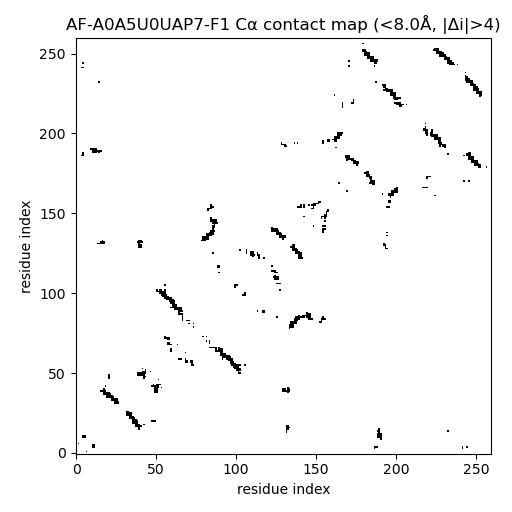A . MET A 1 207 ? 31.779 -8.118 2.245 1.00 38.59 207 MET A CA 1
ATOM 1616 C C . MET A 1 207 ? 33.311 -8.141 2.409 1.00 38.59 207 MET A C 1
ATOM 1618 O O . MET A 1 207 ? 33.817 -7.862 3.496 1.00 38.59 207 MET A O 1
ATOM 1622 N N . ILE A 1 208 ? 34.059 -8.435 1.341 1.00 35.81 208 ILE A N 1
ATOM 1623 C CA . ILE A 1 208 ? 35.503 -8.163 1.282 1.00 35.81 208 ILE A CA 1
ATOM 1624 C C . ILE A 1 208 ? 35.722 -6.950 0.372 1.00 35.81 208 ILE A C 1
ATOM 1626 O O . ILE A 1 208 ? 35.475 -7.008 -0.824 1.00 35.81 208 ILE A O 1
ATOM 1630 N N . GLN A 1 209 ? 36.111 -5.850 1.022 1.00 37.47 209 GLN A N 1
ATOM 1631 C CA . GLN A 1 209 ? 36.763 -4.617 0.556 1.00 37.47 209 GLN A CA 1
ATOM 1632 C C . GLN A 1 209 ? 36.662 -4.183 -0.924 1.00 37.47 209 GLN A C 1
ATOM 1634 O O . GLN A 1 209 ? 37.131 -4.846 -1.840 1.00 37.47 209 GLN A O 1
ATOM 1639 N N . ALA A 1 210 ? 36.190 -2.940 -1.090 1.00 42.09 210 ALA A N 1
ATOM 1640 C CA . ALA A 1 210 ? 36.623 -1.932 -2.065 1.00 42.09 210 ALA A CA 1
ATOM 1641 C C . ALA A 1 210 ? 37.179 -2.438 -3.412 1.00 42.09 210 ALA A C 1
ATOM 1643 O O . ALA A 1 210 ? 38.378 -2.374 -3.666 1.00 42.09 210 ALA A O 1
ATOM 1644 N N . SER A 1 211 ? 36.303 -2.867 -4.319 1.00 33.31 211 SER A N 1
ATOM 1645 C CA . SER A 1 211 ? 36.464 -2.626 -5.762 1.00 33.31 211 SER A CA 1
ATOM 1646 C C . SER A 1 211 ? 35.203 -3.042 -6.527 1.00 33.31 211 SER A C 1
ATOM 1648 O O . SER A 1 211 ? 34.669 -4.134 -6.353 1.00 33.31 211 SER A O 1
ATOM 1650 N N . SER A 1 212 ? 34.699 -2.135 -7.366 1.00 41.28 212 SER A N 1
ATOM 1651 C CA . SER A 1 212 ? 33.468 -2.249 -8.155 1.00 41.28 212 SER A CA 1
ATOM 1652 C C . SER A 1 212 ? 33.614 -3.216 -9.339 1.00 41.28 212 SER A C 1
ATOM 1654 O O . SER A 1 212 ? 33.487 -2.817 -10.497 1.00 41.28 212 SER A O 1
ATOM 1656 N N . TYR A 1 213 ? 33.911 -4.489 -9.076 1.00 40.88 213 TYR A N 1
ATOM 1657 C CA . TYR A 1 213 ? 33.904 -5.517 -10.114 1.00 40.88 213 TYR A CA 1
ATOM 1658 C C . TYR A 1 213 ? 32.486 -6.060 -10.327 1.00 40.88 213 TYR A C 1
ATOM 1660 O O . TYR A 1 213 ? 31.789 -6.431 -9.384 1.00 40.88 213 TYR A O 1
ATOM 1668 N N . SER A 1 214 ? 32.076 -6.168 -11.594 1.00 46.88 214 SER A N 1
ATOM 1669 C CA . SER A 1 214 ? 30.780 -6.713 -12.040 1.00 46.88 214 SER A CA 1
ATOM 1670 C C . SER A 1 214 ? 30.499 -8.149 -11.570 1.00 46.88 214 SER A C 1
ATOM 1672 O O . SER A 1 214 ? 29.356 -8.595 -11.615 1.00 46.88 214 SER A O 1
ATOM 1674 N N . GLN A 1 215 ? 31.532 -8.847 -11.095 1.00 42.84 215 GLN A N 1
ATOM 1675 C CA . GLN A 1 215 ? 31.490 -10.198 -10.536 1.00 42.84 215 GLN A CA 1
ATOM 1676 C C . GLN A 1 215 ? 30.936 -10.245 -9.096 1.00 42.84 215 GLN A C 1
ATOM 1678 O O . GLN A 1 215 ? 30.609 -11.323 -8.614 1.00 42.84 215 GLN A O 1
ATOM 1683 N N . PHE A 1 216 ? 30.797 -9.094 -8.421 1.00 47.72 216 PHE A N 1
ATOM 1684 C CA . PHE A 1 216 ? 30.246 -8.967 -7.062 1.00 47.72 216 PHE A CA 1
ATOM 1685 C C . PHE A 1 216 ? 28.851 -8.311 -7.040 1.00 47.72 216 PHE A C 1
ATOM 1687 O O . PHE A 1 216 ? 28.468 -7.694 -6.051 1.00 47.72 216 PHE A O 1
ATOM 1694 N N . ARG A 1 217 ? 28.068 -8.439 -8.126 1.00 50.88 217 ARG A N 1
ATOM 1695 C CA . ARG A 1 217 ? 26.670 -7.948 -8.203 1.00 50.88 217 ARG A CA 1
ATOM 1696 C C . ARG A 1 217 ? 25.687 -8.686 -7.279 1.00 50.88 217 ARG A C 1
ATOM 1698 O O . ARG A 1 217 ? 24.543 -8.258 -7.171 1.00 50.88 217 ARG A O 1
ATOM 1705 N N . ASP A 1 218 ? 26.143 -9.738 -6.608 1.00 52.16 218 ASP A N 1
ATOM 1706 C CA . ASP A 1 218 ? 25.348 -10.632 -5.760 1.00 52.16 218 ASP A CA 1
ATOM 1707 C C . ASP A 1 218 ? 25.385 -10.252 -4.264 1.00 52.16 218 ASP A C 1
ATOM 1709 O O . ASP A 1 218 ? 25.150 -11.099 -3.398 1.00 52.16 218 ASP A O 1
ATOM 1713 N N . ASP A 1 219 ? 25.728 -9.000 -3.934 1.00 52.56 219 ASP A N 1
ATOM 1714 C CA . ASP A 1 219 ? 25.679 -8.496 -2.557 1.00 52.56 219 ASP A CA 1
ATOM 1715 C C . ASP A 1 219 ? 24.882 -7.188 -2.443 1.00 52.56 219 ASP A C 1
ATOM 1717 O O . ASP A 1 219 ? 25.004 -6.268 -3.254 1.00 52.56 219 ASP A O 1
ATOM 1721 N N . SER A 1 220 ? 24.012 -7.135 -1.435 1.00 58.75 220 SER A N 1
ATOM 1722 C CA . SER A 1 220 ? 23.104 -6.030 -1.142 1.00 58.75 220 SER A CA 1
ATOM 1723 C C . SER A 1 220 ? 23.482 -5.519 0.234 1.00 58.75 220 SER A C 1
ATOM 1725 O O . SER A 1 220 ? 23.519 -6.273 1.209 1.00 58.75 220 SER A O 1
ATOM 1727 N N . ALA A 1 221 ? 23.717 -4.211 0.336 1.00 61.50 221 ALA A N 1
ATOM 1728 C CA . ALA A 1 221 ? 23.958 -3.557 1.620 1.00 61.50 221 ALA A CA 1
ATOM 1729 C C . ALA A 1 221 ? 22.741 -3.645 2.565 1.00 61.50 221 ALA A C 1
ATOM 1731 O O . ALA A 1 221 ? 22.874 -3.417 3.766 1.00 61.50 221 ALA A O 1
ATOM 1732 N N . PHE A 1 222 ? 21.571 -4.008 2.033 1.00 72.06 222 PHE A N 1
ATOM 1733 C CA . PHE A 1 222 ? 20.302 -4.091 2.740 1.00 72.06 222 PHE A CA 1
ATOM 1734 C C . PHE A 1 222 ? 19.886 -5.547 2.913 1.00 72.06 222 PHE A C 1
ATOM 1736 O O . PHE A 1 222 ? 19.871 -6.315 1.949 1.00 72.06 222 PHE A O 1
ATOM 1743 N N . THR A 1 223 ? 19.504 -5.902 4.136 1.00 76.94 223 THR A N 1
ATOM 1744 C CA . THR A 1 223 ? 18.986 -7.221 4.510 1.00 76.94 223 THR A CA 1
ATOM 1745 C C . THR A 1 223 ? 17.775 -7.055 5.417 1.00 76.94 223 THR A C 1
ATOM 1747 O O . THR A 1 223 ? 17.706 -6.079 6.161 1.00 76.94 223 THR A O 1
ATOM 1750 N N . GLY A 1 224 ? 16.870 -8.031 5.415 1.00 87.00 224 GLY A N 1
ATOM 1751 C CA . GLY A 1 224 ? 15.690 -8.040 6.281 1.00 87.00 224 GLY A CA 1
ATOM 1752 C C . GLY A 1 224 ? 14.396 -7.719 5.540 1.00 87.00 224 GLY A C 1
ATOM 1753 O O . GLY A 1 224 ? 14.367 -7.687 4.306 1.00 87.00 224 GLY A O 1
ATOM 1754 N N . ASP A 1 225 ? 13.341 -7.515 6.326 1.00 92.44 225 ASP A N 1
ATOM 1755 C CA . ASP A 1 225 ? 11.979 -7.325 5.838 1.00 92.44 225 ASP A CA 1
ATOM 1756 C C . ASP A 1 225 ? 11.588 -5.845 5.901 1.00 92.44 225 ASP A C 1
ATOM 1758 O O . ASP A 1 225 ? 11.890 -5.142 6.870 1.00 92.44 225 ASP A O 1
ATOM 1762 N N . PHE A 1 226 ? 10.898 -5.383 4.863 1.00 93.50 226 PHE A N 1
ATOM 1763 C CA . PHE A 1 226 ? 10.470 -3.998 4.704 1.00 93.50 226 PHE A CA 1
ATOM 1764 C C . PHE A 1 226 ? 8.983 -3.938 4.335 1.00 93.50 226 PHE A C 1
ATOM 1766 O O . PHE A 1 226 ? 8.492 -4.776 3.580 1.00 93.50 226 PHE A O 1
ATOM 1773 N N . LEU A 1 227 ? 8.271 -2.944 4.862 1.00 94.25 227 LEU A N 1
ATOM 1774 C CA . LEU A 1 227 ? 6.900 -2.591 4.500 1.00 94.25 227 LEU A CA 1
ATOM 1775 C C . LEU A 1 227 ? 6.928 -1.589 3.347 1.00 94.25 227 LEU A C 1
ATOM 1777 O O . LEU A 1 227 ? 7.546 -0.532 3.465 1.00 94.25 227 LEU A O 1
ATOM 1781 N N . VAL A 1 228 ? 6.239 -1.904 2.255 1.00 95.62 228 VAL A N 1
ATOM 1782 C CA . VAL A 1 228 ? 6.150 -1.047 1.071 1.00 95.62 228 VAL A CA 1
ATOM 1783 C C . VAL A 1 228 ? 5.201 0.119 1.326 1.00 95.62 228 VAL A C 1
ATOM 1785 O O . VAL A 1 228 ? 4.006 -0.088 1.551 1.00 95.62 228 VAL A O 1
ATOM 1788 N N . SER A 1 229 ? 5.720 1.341 1.229 1.00 93.50 229 SER A N 1
ATOM 1789 C CA . SER A 1 229 ? 4.953 2.583 1.376 1.00 93.50 229 SER A CA 1
ATOM 1790 C C . SER A 1 229 ? 4.671 3.275 0.045 1.00 93.50 229 SER A C 1
ATOM 1792 O O . SER A 1 229 ? 3.667 3.974 -0.076 1.00 93.50 229 SER A O 1
ATOM 1794 N N . SER A 1 230 ? 5.499 3.045 -0.977 1.00 92.81 230 SER A N 1
ATOM 1795 C CA . SER A 1 230 ? 5.293 3.605 -2.314 1.00 92.81 230 SER A CA 1
ATOM 1796 C C . SER A 1 230 ? 5.728 2.637 -3.403 1.00 92.81 230 SER A C 1
ATOM 1798 O O . SER A 1 230 ? 6.733 1.936 -3.277 1.00 92.81 230 SER A O 1
ATOM 1800 N N . VAL A 1 231 ? 4.978 2.638 -4.502 1.00 92.94 231 VAL A N 1
ATOM 1801 C CA . VAL A 1 231 ? 5.323 1.933 -5.735 1.00 92.94 231 VAL A CA 1
ATOM 1802 C C . VAL A 1 231 ? 5.186 2.918 -6.883 1.00 92.94 231 VAL A C 1
ATOM 1804 O O . VAL A 1 231 ? 4.095 3.407 -7.172 1.00 92.94 231 VAL A O 1
ATOM 1807 N N . ARG A 1 232 ? 6.302 3.211 -7.547 1.00 91.19 232 ARG A N 1
ATOM 1808 C CA . ARG A 1 232 ? 6.357 4.093 -8.711 1.00 91.19 232 ARG A CA 1
ATOM 1809 C C . ARG A 1 232 ? 6.806 3.303 -9.928 1.00 91.19 232 ARG A C 1
ATOM 1811 O O . ARG A 1 232 ? 7.876 2.702 -9.932 1.00 91.19 232 ARG A O 1
ATOM 1818 N N . LEU A 1 233 ? 5.994 3.334 -10.974 1.00 89.44 233 LEU A N 1
ATOM 1819 C CA . LEU A 1 233 ? 6.281 2.666 -12.237 1.00 89.44 233 LEU A CA 1
ATOM 1820 C C . LEU A 1 233 ? 6.832 3.691 -13.219 1.00 89.44 233 LEU A C 1
ATOM 1822 O O . LEU A 1 233 ? 6.219 4.733 -13.440 1.00 89.44 233 LEU A O 1
ATOM 1826 N N . VAL A 1 234 ? 7.994 3.398 -13.793 1.00 88.44 234 VAL A N 1
ATOM 1827 C CA . VAL A 1 234 ? 8.629 4.247 -14.803 1.00 88.44 234 VAL A CA 1
ATOM 1828 C C . VAL A 1 234 ? 8.888 3.394 -16.032 1.00 88.44 234 VAL A C 1
ATOM 1830 O O . VAL A 1 234 ? 9.447 2.305 -15.924 1.00 88.44 234 VAL A O 1
ATOM 1833 N N . GLY A 1 235 ? 8.442 3.883 -17.186 1.00 85.75 235 GLY A N 1
ATOM 1834 C CA . GLY A 1 235 ? 8.549 3.206 -18.471 1.00 85.75 235 GLY A CA 1
ATOM 1835 C C . GLY A 1 235 ? 9.007 4.172 -19.554 1.00 85.75 235 GLY A C 1
ATOM 1836 O O . GLY A 1 235 ? 8.373 5.206 -19.749 1.00 85.75 235 GLY A O 1
ATOM 1837 N N . ASN A 1 236 ? 10.069 3.833 -20.284 1.00 83.69 236 ASN A N 1
ATOM 1838 C CA . ASN A 1 236 ? 10.435 4.509 -21.528 1.00 83.69 236 ASN A CA 1
ATOM 1839 C C . ASN A 1 236 ? 10.379 3.512 -22.691 1.00 83.69 236 ASN A C 1
ATOM 1841 O O . ASN A 1 236 ? 11.172 2.578 -22.779 1.00 83.69 236 ASN A O 1
ATOM 1845 N N . SER A 1 237 ? 9.436 3.725 -23.609 1.00 77.00 237 SER A N 1
ATOM 1846 C CA . SER A 1 237 ? 9.188 2.814 -24.731 1.00 77.00 237 SER A CA 1
ATOM 1847 C C . SER A 1 237 ? 10.293 2.796 -25.792 1.00 77.00 237 SER A C 1
ATOM 1849 O O . SER A 1 237 ? 10.309 1.871 -26.603 1.00 77.00 237 SER A O 1
ATOM 1851 N N . ARG A 1 238 ? 11.154 3.820 -25.861 1.00 72.50 238 ARG A N 1
ATOM 1852 C CA . ARG A 1 238 ? 12.123 3.992 -26.961 1.00 72.50 238 ARG A CA 1
ATOM 1853 C C . ARG A 1 238 ? 13.575 3.808 -26.5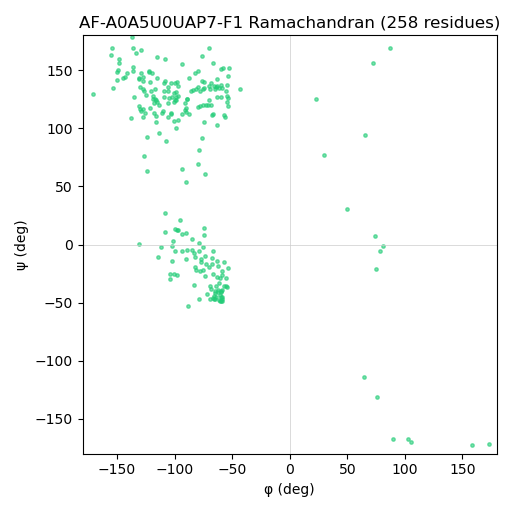43 1.00 72.50 238 ARG A C 1
ATOM 1855 O O . ARG A 1 238 ? 14.461 3.897 -27.391 1.00 72.50 238 ARG A O 1
ATOM 1862 N N . GLN A 1 239 ? 13.830 3.568 -25.265 1.00 70.81 239 GLN A N 1
ATOM 1863 C CA . GLN A 1 239 ? 15.186 3.353 -24.798 1.00 70.81 239 GLN A CA 1
ATOM 1864 C C . GLN A 1 239 ? 15.657 1.944 -25.225 1.00 70.81 239 GLN A C 1
ATOM 1866 O O . GLN A 1 239 ? 14.888 0.984 -25.153 1.00 70.81 239 GLN A O 1
ATOM 1871 N N . PRO A 1 240 ? 16.887 1.816 -25.758 1.00 67.06 240 PRO A N 1
ATOM 1872 C CA . PRO A 1 240 ? 17.352 0.588 -26.408 1.00 67.06 240 PRO A CA 1
ATOM 1873 C C . PRO A 1 240 ? 17.666 -0.559 -25.439 1.00 67.06 240 PRO A C 1
ATOM 1875 O O . PRO A 1 240 ? 17.903 -1.680 -25.889 1.00 67.06 240 PRO A O 1
ATOM 1878 N N . ASP A 1 241 ? 17.686 -0.301 -24.129 1.00 65.94 241 ASP A N 1
ATOM 1879 C CA . ASP A 1 241 ? 17.869 -1.316 -23.096 1.00 65.94 241 ASP A CA 1
ATOM 1880 C C . ASP A 1 241 ? 16.568 -1.577 -22.318 1.00 65.94 241 ASP A C 1
ATOM 1882 O O . ASP A 1 241 ? 15.642 -0.776 -22.307 1.00 65.94 241 ASP A O 1
ATOM 1886 N N . ALA A 1 242 ? 16.471 -2.729 -21.652 1.00 57.31 242 ALA A N 1
ATOM 1887 C CA . ALA A 1 242 ? 15.300 -3.066 -20.838 1.00 57.31 242 ALA A CA 1
ATOM 1888 C C . ALA A 1 242 ? 15.302 -2.371 -19.458 1.00 57.31 242 ALA A C 1
ATOM 1890 O O . ALA A 1 242 ? 14.381 -2.578 -18.669 1.00 57.31 242 ALA A O 1
ATOM 1891 N N . ASN A 1 243 ? 16.312 -1.544 -19.154 1.00 65.19 243 ASN A N 1
ATOM 1892 C CA . ASN A 1 243 ? 16.452 -0.852 -17.863 1.00 65.19 243 ASN A CA 1
ATOM 1893 C C . ASN A 1 243 ? 15.484 0.325 -17.709 1.00 65.19 243 ASN A C 1
ATOM 1895 O O . ASN A 1 243 ? 15.475 1.003 -16.688 1.00 65.19 243 ASN A O 1
ATOM 1899 N N . SER A 1 244 ? 14.693 0.601 -18.737 1.00 74.94 244 SER A N 1
ATOM 1900 C CA . SER A 1 244 ? 13.791 1.747 -18.803 1.00 74.94 244 SER A CA 1
ATOM 1901 C C . SER A 1 244 ? 12.380 1.430 -18.335 1.00 74.94 244 SER A C 1
ATOM 1903 O O . SER A 1 244 ? 11.562 2.340 -18.257 1.00 74.94 244 SER A O 1
ATOM 1905 N N . TRP A 1 245 ? 12.099 0.159 -18.040 1.00 84.19 245 TRP A N 1
ATOM 1906 C CA . TRP A 1 245 ? 10.850 -0.305 -17.448 1.00 84.19 245 TRP A CA 1
ATOM 1907 C C . TRP A 1 245 ? 11.146 -0.842 -16.055 1.00 84.19 245 TRP A C 1
ATOM 1909 O O . TRP A 1 245 ? 11.561 -1.992 -15.883 1.00 84.19 245 TRP A O 1
ATOM 1919 N N . VAL A 1 246 ? 10.946 0.012 -15.058 1.00 89.12 246 VAL A N 1
ATOM 1920 C CA . VAL A 1 246 ? 11.305 -0.265 -13.668 1.00 89.12 246 VAL A CA 1
ATOM 1921 C C . VAL A 1 246 ? 10.143 -0.008 -12.726 1.00 89.12 246 VAL A C 1
ATOM 1923 O O . VAL A 1 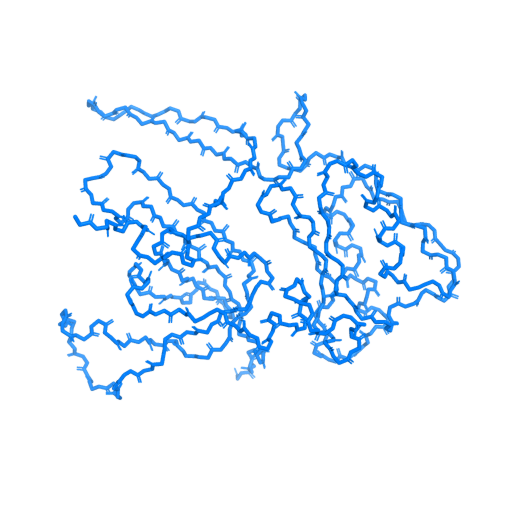246 ? 9.329 0.898 -12.927 1.00 89.12 246 VAL A O 1
ATOM 1926 N N . THR A 1 247 ? 10.107 -0.802 -11.665 1.00 92.50 247 THR A N 1
ATOM 1927 C CA . THR A 1 247 ? 9.292 -0.546 -10.483 1.00 92.50 247 THR A CA 1
ATOM 1928 C C . THR A 1 247 ? 10.222 -0.009 -9.403 1.00 92.50 247 THR A C 1
ATOM 1930 O O . THR A 1 247 ? 11.088 -0.729 -8.913 1.00 92.50 247 THR A O 1
ATOM 1933 N N . VAL A 1 248 ? 10.067 1.259 -9.034 1.00 94.00 248 VAL A N 1
ATOM 1934 C CA . VAL A 1 248 ? 10.774 1.867 -7.905 1.00 94.00 248 VAL A CA 1
ATOM 1935 C C . VAL A 1 248 ? 9.913 1.705 -6.663 1.00 94.00 248 VAL A C 1
ATOM 1937 O O . VAL A 1 248 ? 8.806 2.239 -6.599 1.00 94.00 248 VAL A O 1
ATOM 1940 N N . ILE A 1 249 ? 10.420 0.946 -5.699 1.00 95.81 249 ILE A N 1
ATOM 1941 C CA . ILE A 1 249 ? 9.728 0.642 -4.449 1.00 95.81 249 ILE A CA 1
ATOM 1942 C C . ILE A 1 249 ? 10.362 1.475 -3.342 1.00 95.81 249 ILE A C 1
ATOM 1944 O O . ILE A 1 249 ? 11.573 1.401 -3.146 1.00 95.81 249 ILE A O 1
ATOM 1948 N N . GLU A 1 250 ? 9.560 2.238 -2.608 1.00 95.88 250 GLU A N 1
ATOM 1949 C CA . GLU A 1 250 ? 10.006 2.880 -1.369 1.00 95.88 250 GLU A CA 1
ATOM 1950 C C . GLU A 1 250 ? 9.399 2.121 -0.186 1.00 95.88 250 GLU A C 1
ATOM 1952 O O . GLU A 1 250 ? 8.218 1.755 -0.206 1.00 95.88 250 GLU A O 1
ATOM 1957 N N . ALA A 1 251 ? 10.231 1.801 0.805 1.00 94.94 251 ALA A N 1
ATOM 1958 C CA . ALA A 1 251 ? 9.843 0.911 1.892 1.00 94.94 251 ALA A CA 1
ATOM 1959 C C . ALA A 1 251 ? 10.536 1.243 3.224 1.00 94.94 251 ALA A C 1
ATOM 1961 O O . ALA A 1 251 ? 11.632 1.811 3.251 1.00 94.94 251 ALA A O 1
ATOM 1962 N N . HIS A 1 252 ? 9.906 0.834 4.328 1.00 92.38 252 HIS A N 1
ATOM 1963 C CA . HIS A 1 252 ? 10.370 1.058 5.701 1.00 92.38 252 HIS A CA 1
ATOM 1964 C C . HIS A 1 252 ? 10.708 -0.260 6.416 1.00 92.38 252 HIS A C 1
ATOM 1966 O O . HIS A 1 252 ? 9.990 -1.241 6.224 1.00 92.38 252 HIS A O 1
ATOM 1972 N N . PRO A 1 253 ? 11.746 -0.324 7.271 1.00 89.81 253 PRO A N 1
ATOM 1973 C CA . PRO A 1 253 ? 12.049 -1.523 8.059 1.00 89.81 253 PRO A CA 1
ATOM 1974 C C . PRO A 1 253 ? 10.889 -1.937 8.979 1.00 89.81 253 PRO A C 1
ATOM 1976 O O . PRO A 1 253 ? 10.334 -1.109 9.700 1.00 89.81 253 PRO A O 1
ATOM 1979 N N . THR A 1 254 ? 10.551 -3.227 9.015 1.00 81.62 254 THR A N 1
ATOM 1980 C CA . THR A 1 254 ? 9.369 -3.741 9.745 1.00 81.62 254 THR A CA 1
ATOM 1981 C C . THR A 1 254 ? 9.546 -3.835 11.264 1.00 81.62 254 THR A C 1
ATOM 1983 O O . THR A 1 254 ? 8.558 -3.940 11.985 1.00 81.62 254 THR A O 1
ATOM 1986 N N . GLY A 1 255 ? 10.784 -3.763 11.763 1.00 65.12 255 GLY A N 1
ATOM 1987 C CA . GLY A 1 255 ? 11.129 -3.792 13.193 1.00 65.12 255 GLY A CA 1
ATOM 1988 C C . GLY A 1 255 ? 11.265 -2.416 13.855 1.00 65.12 255 GLY A C 1
ATOM 1989 O O . GLY A 1 255 ? 11.747 -2.338 14.982 1.00 65.12 255 GLY A O 1
ATOM 1990 N N . GLY A 1 256 ? 10.881 -1.341 13.157 1.00 52.59 256 GLY A N 1
ATOM 1991 C CA . GLY A 1 256 ? 11.232 0.025 13.540 1.00 52.59 256 GLY A CA 1
ATOM 1992 C C . GLY A 1 256 ? 12.715 0.318 13.294 1.00 52.59 256 GLY A C 1
ATOM 1993 O O . GLY A 1 256 ? 13.555 -0.580 13.226 1.00 52.59 256 GLY A O 1
ATOM 1994 N N . ILE A 1 257 ? 13.052 1.594 13.127 1.00 41.06 257 ILE A N 1
ATOM 1995 C CA . ILE A 1 257 ? 14.451 2.020 13.171 1.00 41.06 257 ILE A CA 1
ATOM 1996 C C . ILE A 1 257 ? 14.727 2.293 14.641 1.00 41.06 257 ILE A C 1
ATOM 1998 O O . ILE A 1 257 ? 14.135 3.210 15.209 1.00 41.06 257 ILE A O 1
ATOM 2002 N N . ALA A 1 258 ? 15.572 1.485 15.280 1.00 29.86 258 ALA A N 1
ATOM 2003 C CA . ALA A 1 258 ? 16.125 1.883 16.564 1.00 29.86 258 ALA A CA 1
ATOM 2004 C C . ALA A 1 258 ? 16.829 3.228 16.337 1.00 29.86 258 ALA A C 1
ATOM 2006 O O . ALA A 1 258 ? 17.803 3.296 15.589 1.00 29.86 258 ALA A O 1
ATOM 2007 N N . ALA A 1 259 ? 16.283 4.302 16.906 1.00 26.44 259 ALA A N 1
ATOM 2008 C CA . ALA A 1 259 ? 16.993 5.562 17.001 1.00 26.44 259 ALA A CA 1
ATOM 2009 C C . ALA A 1 259 ? 18.212 5.302 17.893 1.00 26.44 259 ALA A C 1
ATOM 2011 O O . ALA A 1 259 ? 18.066 5.117 19.100 1.00 26.44 259 ALA A O 1
ATOM 2012 N N . THR A 1 260 ? 19.383 5.171 17.278 1.00 27.97 260 THR A N 1
ATOM 2013 C CA . THR A 1 260 ? 20.670 5.299 17.967 1.00 27.97 260 THR A CA 1
ATOM 2014 C C . THR A 1 260 ? 21.036 6.762 18.065 1.00 27.97 260 THR A C 1
ATOM 2016 O O . THR A 1 260 ? 20.941 7.428 17.006 1.00 27.97 260 THR A O 1
#

Sequence (260 aa):
SKGLPLAKPEQRGLVLEGTIWQVLGNWQGTELRLDLIVTAGPVSDVNPLPLAPVNLTVPWNKGVKLSVALTQCFQTLGDYRFSVSISDRLVNNYDSNMFCGSLQELATRLNSLSKSIIKDSNYSGVEIAMVNGREIRVFDNDFANHQDKDSKKSASYRSKNPVQIEFTDLVGQPTWIQFGTVSIPCVMRSDIQVGDYIRMPKKLRPMIQASSYSQFRDDSAFTGDFLVSSVRLVGNSRQPDANSWVTVIEAHPTGGIAAT

Solvent-accessible surface area (backbone atoms only — not comparable to full-atom values): 14878 Å² total; per-residue (Å²): 130,73,52,79,57,60,64,49,72,80,33,55,67,76,64,73,41,62,46,80,54,46,78,46,79,47,78,58,94,89,48,78,46,76,47,74,44,69,36,60,39,58,58,35,97,87,48,57,53,80,59,28,79,38,85,41,56,31,67,36,33,52,74,37,40,47,62,60,20,48,52,61,33,50,65,73,65,60,90,52,46,75,41,77,28,44,40,64,80,46,48,34,89,50,77,45,72,47,77,27,59,23,69,65,54,41,31,55,50,42,21,55,51,42,40,72,72,50,75,56,93,83,57,79,25,41,44,65,44,76,40,63,30,43,30,43,39,34,32,38,74,51,50,92,44,32,85,57,48,79,46,85,80,18,41,40,25,25,66,76,56,43,48,74,43,49,60,88,41,44,59,70,78,67,43,78,79,49,92,66,30,36,39,41,38,22,51,36,50,33,72,69,50,64,70,34,26,34,26,45,35,73,64,74,61,85,90,76,76,96,72,97,51,85,90,59,66,60,59,57,100,53,72,54,52,28,38,27,72,38,70,45,79,44,75,48,94,79,55,96,56,71,84,35,39,25,27,38,33,32,29,28,57,71,85,58,76,81,85,124

Organism: Salmonella enterica (NCBI:txid28901)

Secondary structure (DSSP, 8-state):
---TTSSSGGG-S-----EEEEEEEEEETTEEEEEEEEE-S---SS---SS----EEEEE-TT-BHHHHHHHHHHTTSS-EEEEE-BTT-B-SS-EEEEESSHHHHHHHHHHHHHHH---TT----EEEEETTTEEEEE-S-GGGBS--SSTTSHHHHHHSPEEPPGGGBSS--EEEETTEEEEEEES-SS--TT-EEEPPPPSS----S---GGGTT--S--SEEEEEEEEEEE-TT-SSGGGEEEEEEEEETT-----

Radius of gyration: 20.68 Å; Cα contacts (8 Å, |Δi|>4): 520; chains: 1; bounding box: 59×34×56 Å